Protein AF-A0A968T6Q4-F1 (afdb_monomer)

Radius of gyration: 20.39 Å; Cα contacts (8 Å, |Δi|>4): 255; chains: 1; bounding box: 38×56×50 Å

Structure (mmCIF, N/CA/C/O backbone):
data_AF-A0A968T6Q4-F1
#
_entry.id   AF-A0A968T6Q4-F1
#
loop_
_atom_site.group_PDB
_atom_site.id
_atom_site.type_symbol
_atom_site.label_atom_id
_atom_site.label_alt_id
_atom_site.label_comp_id
_atom_site.label_asym_id
_atom_site.label_entity_id
_atom_site.label_seq_id
_atom_site.pdbx_PDB_ins_code
_atom_site.Cartn_x
_atom_site.Cartn_y
_atom_site.Cartn_z
_atom_site.occupancy
_atom_site.B_iso_or_equiv
_atom_site.auth_seq_id
_atom_site.auth_comp_id
_atom_site.auth_asym_id
_atom_site.auth_atom_id
_atom_site.pdbx_PDB_model_num
ATOM 1 N N . MET A 1 1 ? -8.683 -22.968 -7.280 1.00 33.75 1 MET A N 1
ATOM 2 C CA . MET A 1 1 ? -9.176 -24.051 -6.406 1.00 33.75 1 MET A CA 1
ATOM 3 C C . MET A 1 1 ? -7.958 -24.639 -5.731 1.00 33.75 1 MET A C 1
ATOM 5 O O . MET A 1 1 ? -7.219 -25.376 -6.370 1.00 33.75 1 MET A O 1
ATOM 9 N N . GLU A 1 2 ? -7.684 -24.215 -4.502 1.00 41.09 2 GLU A N 1
ATOM 10 C CA . GLU A 1 2 ? -6.621 -24.810 -3.696 1.00 41.09 2 GLU A CA 1
ATOM 11 C C . GLU A 1 2 ? -7.105 -26.187 -3.242 1.00 41.09 2 GLU A C 1
ATOM 13 O O . GLU A 1 2 ? -8.150 -26.305 -2.601 1.00 41.09 2 GLU A O 1
ATOM 18 N N . VAL A 1 3 ? -6.402 -27.244 -3.641 1.00 48.53 3 VAL A N 1
ATOM 19 C CA . VAL A 1 3 ? -6.699 -28.602 -3.181 1.00 48.53 3 VAL A CA 1
ATOM 20 C C . VAL A 1 3 ? -5.853 -28.839 -1.938 1.00 48.53 3 VAL A C 1
ATOM 22 O O . VAL A 1 3 ? -4.665 -29.131 -2.033 1.00 48.53 3 VAL A O 1
ATOM 25 N N . LEU A 1 4 ? -6.463 -28.667 -0.767 1.00 55.62 4 LEU A N 1
ATOM 26 C CA . LEU A 1 4 ? -5.836 -28.974 0.515 1.00 55.62 4 LEU A CA 1
ATOM 27 C C . LEU A 1 4 ? -5.948 -30.480 0.760 1.00 55.62 4 LEU A C 1
ATOM 29 O O . LEU A 1 4 ? -7.043 -31.002 0.966 1.00 55.62 4 LEU A O 1
ATOM 33 N N . TRP A 1 5 ? -4.822 -31.187 0.694 1.00 57.28 5 TRP A N 1
ATOM 34 C CA . TRP A 1 5 ? -4.776 -32.620 0.965 1.00 57.28 5 TRP A CA 1
ATOM 35 C C . TRP A 1 5 ? -4.525 -32.839 2.458 1.00 57.28 5 TRP A C 1
ATOM 37 O O . TRP A 1 5 ? -3.455 -32.501 2.960 1.00 57.28 5 TRP A O 1
ATOM 47 N N . ILE A 1 6 ? -5.514 -33.387 3.167 1.00 63.16 6 ILE A N 1
ATOM 48 C CA . ILE A 1 6 ? -5.372 -33.801 4.567 1.00 63.16 6 ILE A CA 1
ATOM 49 C C . ILE A 1 6 ? -5.624 -35.309 4.641 1.00 63.16 6 ILE A C 1
ATOM 51 O O . ILE A 1 6 ? -6.617 -35.774 4.080 1.00 63.16 6 ILE A O 1
ATOM 55 N N . PRO A 1 7 ? -4.746 -36.084 5.302 1.00 62.38 7 PRO A N 1
ATOM 56 C CA . PRO A 1 7 ? -4.975 -37.508 5.502 1.00 62.38 7 PRO A CA 1
ATOM 57 C C . PRO A 1 7 ? -6.202 -37.759 6.397 1.00 62.38 7 PRO A C 1
ATOM 59 O O . PRO A 1 7 ? -6.368 -37.105 7.424 1.00 62.38 7 PRO A O 1
ATOM 62 N N . GLY A 1 8 ? -7.025 -38.748 6.033 1.00 74.31 8 GLY A N 1
ATOM 63 C CA . GLY A 1 8 ? -8.187 -39.201 6.811 1.00 74.31 8 GLY A CA 1
ATOM 64 C C . GLY A 1 8 ? -9.532 -39.024 6.099 1.00 74.31 8 GLY A C 1
ATOM 65 O O . GLY A 1 8 ? -9.621 -38.397 5.044 1.00 74.31 8 GLY A O 1
ATOM 66 N N . GLU A 1 9 ? -10.591 -39.604 6.670 1.00 79.38 9 GLU A N 1
ATOM 67 C CA . GLU A 1 9 ? -11.964 -39.390 6.202 1.00 79.38 9 GLU A CA 1
ATOM 68 C C . GLU A 1 9 ? -12.580 -38.164 6.882 1.00 79.38 9 GLU A C 1
ATOM 70 O O . GLU A 1 9 ? -12.526 -38.017 8.101 1.00 79.38 9 GLU A O 1
ATOM 75 N N . LEU A 1 10 ? -13.192 -37.290 6.082 1.00 77.44 10 LEU A N 1
ATOM 76 C CA . LEU A 1 10 ? -13.934 -36.126 6.561 1.00 77.44 10 LEU A CA 1
ATOM 77 C C . LEU A 1 10 ? -15.414 -36.289 6.226 1.00 77.44 10 LEU A C 1
ATOM 79 O O . LEU A 1 10 ? -15.771 -36.542 5.064 1.00 77.44 10 LEU A O 1
ATOM 83 N N . ASP A 1 11 ? -16.263 -36.079 7.230 1.00 85.00 11 ASP A N 1
ATOM 84 C CA . ASP A 1 11 ? -17.706 -35.943 7.051 1.00 85.00 11 ASP A CA 1
ATOM 85 C C . ASP A 1 11 ? -18.062 -34.628 6.321 1.00 85.00 11 ASP A C 1
ATOM 87 O O . ASP A 1 11 ? -17.199 -33.828 5.943 1.00 85.00 11 ASP A O 1
ATOM 91 N N . GLN A 1 12 ? -19.351 -34.398 6.064 1.00 81.69 12 GLN A N 1
ATOM 92 C CA . GLN A 1 12 ? -19.806 -33.227 5.308 1.00 81.69 12 GLN A CA 1
ATOM 93 C C . GLN A 1 12 ? -19.430 -31.895 5.984 1.00 81.69 12 GLN A C 1
ATOM 95 O O . GLN A 1 12 ? -19.078 -30.935 5.295 1.00 81.69 12 GLN A O 1
ATOM 100 N N . VAL A 1 13 ? -19.471 -31.840 7.317 1.00 79.38 13 VAL A N 1
ATOM 101 C CA . VAL A 1 13 ? -19.132 -30.641 8.097 1.00 79.38 13 VAL A C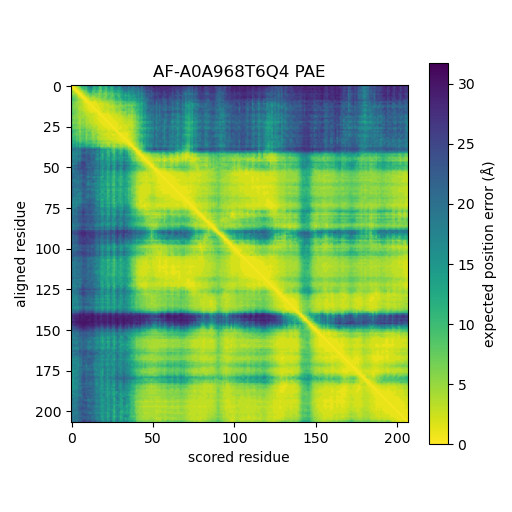A 1
ATOM 102 C C . VAL A 1 13 ? -17.621 -30.413 8.088 1.00 79.38 13 VAL A C 1
ATOM 104 O O . VAL A 1 13 ? -17.173 -29.283 7.885 1.00 79.38 13 VAL A O 1
ATOM 107 N N . GLY A 1 14 ? -16.829 -31.475 8.231 1.00 78.31 14 GLY A N 1
ATOM 108 C CA . GLY A 1 14 ? -15.373 -31.448 8.155 1.00 78.31 14 GLY A CA 1
ATOM 109 C C . GLY A 1 14 ? -14.873 -30.983 6.789 1.00 78.31 14 GLY A C 1
ATOM 110 O O . GLY A 1 14 ? -13.976 -30.147 6.718 1.00 78.31 14 GLY A O 1
ATOM 111 N N . ARG A 1 15 ? -15.507 -31.426 5.695 1.00 77.81 15 ARG A N 1
ATOM 112 C CA . ARG A 1 15 ? -15.192 -30.936 4.338 1.00 77.81 15 ARG A CA 1
ATOM 113 C C . ARG A 1 15 ? -15.502 -29.450 4.173 1.00 77.81 15 ARG A C 1
ATOM 115 O O . ARG A 1 15 ? -14.689 -28.726 3.607 1.00 77.81 15 ARG A O 1
ATOM 122 N N . ALA A 1 16 ? -16.645 -28.990 4.685 1.00 75.62 16 ALA A N 1
ATOM 123 C CA . ALA A 1 16 ? -17.038 -27.581 4.611 1.00 75.62 16 ALA A CA 1
ATOM 124 C C . ALA A 1 16 ? -16.102 -26.655 5.410 1.00 75.62 16 ALA A C 1
ATOM 126 O O . ALA A 1 16 ? -15.932 -25.493 5.052 1.00 75.62 16 ALA A O 1
ATOM 127 N N . ASN A 1 17 ? -15.471 -27.174 6.467 1.00 74.38 17 ASN A N 1
ATOM 128 C CA . ASN A 1 17 ? -14.593 -26.410 7.355 1.00 74.38 17 ASN A CA 1
ATOM 129 C C . ASN A 1 17 ? -13.098 -26.689 7.150 1.00 74.38 17 ASN A C 1
ATOM 131 O O . ASN A 1 17 ? -12.274 -26.173 7.906 1.00 74.38 17 ASN A O 1
ATOM 135 N N . LEU A 1 18 ? -12.730 -27.465 6.127 1.00 78.25 18 LEU A N 1
ATOM 136 C CA . LEU A 1 18 ? -11.360 -27.933 5.920 1.00 78.25 18 LEU A CA 1
ATOM 137 C C . LEU A 1 18 ? -10.347 -26.787 5.842 1.00 78.25 18 LEU A C 1
ATOM 139 O O . 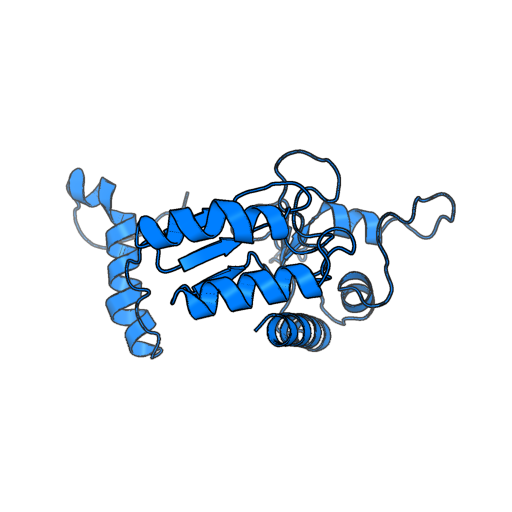LEU A 1 18 ? -9.292 -26.836 6.468 1.00 78.25 18 LEU A O 1
ATOM 143 N N . TYR A 1 19 ? -10.706 -25.724 5.121 1.00 69.69 19 TYR A N 1
ATOM 144 C CA . TYR A 1 19 ? -9.883 -24.526 4.985 1.00 69.69 19 TYR A CA 1
ATOM 145 C C . TYR A 1 19 ? -9.595 -23.867 6.341 1.00 69.69 19 TYR A C 1
ATOM 147 O O . TYR A 1 19 ? -8.456 -23.511 6.633 1.00 69.69 19 TYR A O 1
ATOM 155 N N . ASN A 1 20 ? -10.608 -23.766 7.207 1.00 71.44 20 ASN A N 1
ATOM 156 C CA . ASN A 1 20 ? -10.425 -23.230 8.552 1.00 71.44 20 ASN A CA 1
ATOM 157 C C . ASN A 1 20 ? -9.536 -24.152 9.391 1.00 71.44 20 ASN A C 1
ATOM 159 O O . ASN A 1 20 ? -8.637 -23.660 10.056 1.00 71.44 20 ASN A O 1
ATOM 163 N N . HIS A 1 21 ? -9.707 -25.473 9.305 1.00 74.94 21 HIS A N 1
ATOM 164 C CA . HIS A 1 21 ? -8.873 -26.414 10.056 1.00 74.94 21 HIS A CA 1
ATOM 165 C C . HIS A 1 21 ? -7.387 -26.340 9.661 1.00 74.94 21 HIS A C 1
ATOM 167 O O . HIS A 1 21 ? -6.518 -26.339 10.530 1.00 74.94 21 HIS A O 1
ATOM 173 N N . VAL A 1 22 ? -7.083 -26.193 8.364 1.00 78.19 22 VAL A N 1
ATOM 174 C CA . VAL A 1 22 ? -5.703 -25.950 7.904 1.00 78.19 22 VAL A CA 1
ATOM 175 C C . VAL A 1 22 ? -5.173 -24.622 8.429 1.00 78.19 22 VAL A C 1
ATOM 177 O O . VAL A 1 22 ? -4.038 -24.573 8.896 1.00 78.19 22 VAL A O 1
ATOM 180 N N . ARG A 1 23 ? -5.975 -23.551 8.395 1.00 74.06 23 ARG A N 1
ATOM 181 C CA . ARG A 1 23 ? -5.572 -22.253 8.958 1.00 74.06 23 ARG A CA 1
ATOM 182 C C . ARG A 1 23 ? -5.244 -22.357 10.444 1.00 74.06 23 ARG A C 1
ATOM 184 O O . ARG A 1 23 ? -4.223 -21.820 10.864 1.00 74.06 23 ARG A O 1
ATOM 191 N N . GLU A 1 24 ? -6.065 -23.064 11.218 1.00 79.00 24 GLU A N 1
ATOM 192 C CA . GLU A 1 24 ? -5.802 -23.325 12.637 1.00 79.00 24 GLU A CA 1
ATOM 193 C C . GLU A 1 24 ? -4.477 -24.069 12.826 1.00 79.00 24 GLU A C 1
ATOM 195 O O . GLU A 1 24 ? -3.628 -23.603 13.577 1.00 79.00 24 GLU A O 1
ATOM 200 N N . LEU A 1 25 ? -4.239 -25.148 12.075 1.00 78.56 25 LEU A N 1
ATOM 201 C CA . LEU A 1 25 ? -2.996 -25.922 12.154 1.00 78.56 25 LEU A CA 1
ATOM 202 C C . LEU A 1 25 ? -1.756 -25.092 11.776 1.00 78.56 25 LEU A C 1
ATOM 204 O O . LEU A 1 25 ? -0.723 -25.171 12.441 1.00 78.56 25 LEU A O 1
ATOM 208 N N . VAL A 1 26 ? -1.851 -24.252 10.742 1.00 78.25 26 VAL A N 1
ATOM 209 C CA . VAL A 1 26 ? -0.774 -23.321 10.364 1.00 78.25 26 VAL A CA 1
ATOM 210 C C . VAL A 1 26 ? -0.509 -22.307 11.480 1.00 78.25 26 VAL A C 1
ATOM 212 O O . VAL A 1 26 ? 0.651 -22.024 11.786 1.00 78.25 26 VAL A O 1
ATOM 215 N N . HIS A 1 27 ? -1.556 -21.779 12.120 1.00 76.75 27 HIS A N 1
ATOM 216 C CA . HIS A 1 27 ? -1.417 -20.843 13.235 1.00 76.75 27 HIS A CA 1
ATOM 217 C C . HIS A 1 27 ? -0.847 -21.496 14.503 1.00 76.75 27 HIS A C 1
ATOM 219 O O . HIS A 1 27 ? 0.005 -20.906 15.167 1.00 76.75 27 HIS A O 1
ATOM 225 N N . GLU A 1 28 ? -1.308 -22.690 14.862 1.00 78.69 28 GLU A N 1
ATOM 226 C CA . GLU A 1 28 ? -0.902 -23.376 16.092 1.00 78.69 28 GLU A CA 1
ATOM 227 C C . GLU A 1 28 ? 0.495 -23.989 15.991 1.00 78.69 28 GLU A C 1
ATOM 229 O O . GLU A 1 28 ? 1.227 -24.009 16.984 1.00 78.69 28 GLU A O 1
ATOM 234 N N . GLU A 1 29 ? 0.892 -24.437 14.798 1.00 80.31 29 GLU A N 1
ATOM 235 C CA . GLU A 1 29 ? 2.164 -25.124 14.609 1.00 80.31 29 GLU A CA 1
ATOM 236 C C . GLU A 1 29 ? 3.190 -24.252 13.891 1.00 80.31 29 GLU A C 1
ATOM 238 O O . GLU A 1 29 ? 4.210 -23.887 14.472 1.00 80.31 29 GLU A O 1
ATOM 243 N N . LEU A 1 30 ? 2.910 -23.853 12.652 1.00 74.81 30 LEU A N 1
ATOM 244 C CA . LEU A 1 30 ? 3.881 -23.173 11.794 1.00 74.81 30 LEU A CA 1
ATOM 245 C C . LEU A 1 30 ? 4.227 -21.771 12.315 1.00 74.81 30 LEU A C 1
ATOM 247 O O . LEU A 1 30 ? 5.399 -21.429 12.469 1.00 74.81 30 LEU A O 1
ATOM 251 N N . HIS A 1 31 ? 3.215 -20.966 12.649 1.00 79.56 31 HIS A N 1
ATOM 252 C CA . HIS A 1 31 ? 3.427 -19.626 13.204 1.00 79.56 31 HIS A CA 1
ATOM 253 C C . HIS A 1 31 ? 4.100 -19.694 14.575 1.00 79.56 31 HIS A C 1
ATOM 255 O O . HIS A 1 31 ? 5.051 -18.955 14.821 1.00 79.56 31 HIS A O 1
ATOM 261 N N . ARG A 1 32 ? 3.673 -20.624 15.437 1.00 77.81 32 ARG A N 1
ATOM 262 C CA . ARG A 1 32 ? 4.294 -20.846 16.748 1.00 77.81 32 ARG A CA 1
ATOM 263 C C . ARG A 1 32 ? 5.776 -21.199 16.621 1.00 77.81 32 ARG A C 1
ATOM 265 O O . ARG A 1 32 ? 6.593 -20.596 17.313 1.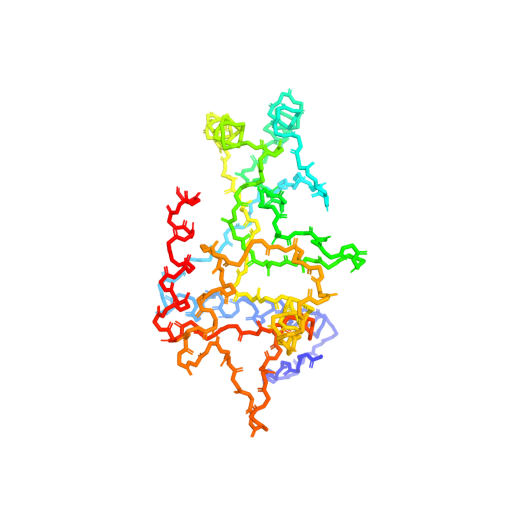00 77.81 32 ARG A O 1
ATOM 272 N N . GLN A 1 33 ? 6.133 -22.125 15.729 1.00 80.12 33 GLN A N 1
ATOM 273 C CA . GLN A 1 33 ? 7.529 -22.485 15.450 1.00 80.12 33 GLN A CA 1
ATOM 274 C C . GLN A 1 33 ? 8.338 -21.297 14.909 1.00 80.12 33 GLN A C 1
ATOM 276 O O . GLN A 1 33 ? 9.511 -21.149 15.242 1.00 80.12 33 GLN A O 1
ATOM 281 N N . ALA A 1 34 ? 7.709 -20.425 14.119 1.00 75.12 34 ALA A N 1
ATOM 282 C CA . ALA A 1 34 ? 8.320 -19.210 13.586 1.00 75.12 34 ALA A CA 1
ATOM 283 C C . ALA A 1 34 ? 8.340 -18.024 14.578 1.00 75.12 34 ALA A C 1
ATOM 285 O O . ALA A 1 34 ? 8.791 -16.938 14.217 1.00 75.12 34 ALA A O 1
ATOM 286 N N . GLY A 1 35 ? 7.839 -18.192 15.810 1.00 80.12 35 GLY A N 1
ATOM 287 C CA . GLY A 1 35 ? 7.717 -17.108 16.793 1.00 80.12 35 GLY A CA 1
ATOM 288 C C . GLY A 1 35 ? 6.688 -16.032 16.416 1.00 80.12 35 GLY A C 1
ATOM 289 O O . GLY A 1 35 ? 6.694 -14.941 16.984 1.00 80.12 35 GLY A O 1
ATOM 290 N N . LEU A 1 36 ? 5.810 -16.320 15.454 1.00 71.31 36 LEU A N 1
ATOM 291 C CA . LEU A 1 36 ? 4.749 -15.429 15.008 1.00 71.31 36 LEU A CA 1
ATOM 292 C C . LEU A 1 36 ? 3.542 -15.561 15.940 1.00 71.31 36 LEU A C 1
ATOM 294 O O . LEU A 1 36 ? 3.077 -16.661 16.243 1.00 71.31 36 LEU A O 1
ATOM 298 N N . MET A 1 37 ? 3.004 -14.427 16.386 1.00 67.75 37 MET A N 1
ATOM 299 C CA . MET A 1 37 ? 1.773 -14.424 17.171 1.00 67.75 37 MET A CA 1
ATOM 300 C C . MET A 1 37 ? 0.565 -14.645 16.265 1.00 67.75 37 MET A C 1
ATOM 302 O O . MET A 1 37 ? 0.472 -14.082 15.174 1.00 67.75 37 MET A O 1
ATOM 306 N N . ARG A 1 38 ? -0.394 -15.438 16.746 1.00 69.50 38 ARG A N 1
ATOM 307 C CA . ARG A 1 38 ? -1.701 -15.563 16.106 1.00 69.50 38 ARG A CA 1
ATOM 308 C C . ARG A 1 38 ? -2.405 -14.207 16.123 1.00 69.50 38 ARG A C 1
ATOM 310 O O . ARG A 1 38 ? -2.564 -13.602 17.185 1.00 69.50 38 ARG A O 1
ATOM 317 N N . GLU A 1 39 ? -2.840 -13.756 14.952 1.00 64.19 39 GLU A N 1
ATOM 318 C CA . GLU A 1 39 ? -3.642 -12.545 14.814 1.00 64.19 39 GLU A CA 1
ATOM 319 C C . GLU A 1 39 ? -4.954 -12.746 15.586 1.00 64.19 39 GLU A C 1
ATOM 321 O O . GLU A 1 39 ? -5.709 -13.689 15.332 1.00 64.19 39 GLU A O 1
ATOM 326 N N . ARG A 1 40 ? -5.182 -11.941 16.628 1.00 57.94 40 ARG A N 1
ATOM 327 C CA . ARG A 1 40 ? -6.383 -12.071 17.459 1.00 57.94 40 ARG A CA 1
ATOM 328 C C . ARG A 1 40 ? -7.579 -11.489 16.718 1.00 57.94 40 ARG A C 1
ATOM 330 O O . ARG A 1 40 ? -7.484 -10.403 16.153 1.00 57.94 40 ARG A O 1
ATOM 337 N N . ILE A 1 41 ? -8.716 -12.181 16.816 1.00 65.00 41 ILE A N 1
ATOM 338 C CA . ILE A 1 41 ? -10.026 -11.634 16.455 1.00 65.00 41 ILE A CA 1
ATOM 339 C C . ILE A 1 41 ? -10.191 -10.313 17.211 1.00 65.00 41 ILE A C 1
ATOM 341 O O . ILE A 1 41 ? -10.145 -10.276 18.442 1.00 65.00 41 ILE A O 1
ATOM 345 N N . THR A 1 42 ? -10.339 -9.232 16.461 1.00 68.56 42 THR A N 1
ATOM 346 C CA . THR A 1 42 ? -10.500 -7.872 16.965 1.00 68.56 42 THR A CA 1
ATOM 347 C C . THR A 1 42 ? -11.700 -7.242 16.276 1.00 68.56 42 THR A C 1
ATOM 349 O O . THR A 1 42 ? -12.088 -7.668 15.186 1.00 68.56 42 THR A O 1
ATOM 352 N N . THR A 1 43 ? -12.326 -6.252 16.904 1.00 78.06 43 THR A N 1
ATOM 353 C CA . THR A 1 43 ? -13.396 -5.495 16.253 1.00 78.06 43 THR A CA 1
ATOM 354 C C . THR A 1 43 ? -12.779 -4.614 15.173 1.00 78.06 43 THR A C 1
ATOM 356 O O . THR A 1 43 ? -11.930 -3.759 15.448 1.00 78.06 43 THR A O 1
ATOM 359 N N . TYR A 1 44 ? -13.196 -4.861 13.934 1.00 81.38 44 TYR A N 1
ATOM 360 C CA . TYR A 1 44 ? -12.686 -4.192 12.748 1.00 81.38 44 TYR A CA 1
ATOM 361 C C . TYR A 1 44 ? -13.720 -3.218 12.198 1.00 81.38 44 TYR A C 1
ATOM 363 O O . TYR A 1 44 ? -14.892 -3.566 12.058 1.00 81.38 44 TYR A O 1
ATOM 371 N N . GLY A 1 45 ? -13.281 -2.007 11.884 1.00 82.50 45 GLY A N 1
ATOM 372 C CA . GLY A 1 45 ? -14.037 -1.038 11.107 1.00 82.50 45 GLY A CA 1
ATOM 373 C C . GLY A 1 45 ? -13.314 -0.775 9.798 1.00 82.50 45 GLY A C 1
ATOM 374 O O . GLY A 1 45 ? -12.087 -0.752 9.757 1.00 82.50 45 GLY A O 1
ATOM 375 N N . ILE A 1 46 ? -14.065 -0.551 8.730 1.00 83.25 46 ILE A N 1
ATOM 376 C CA . ILE A 1 46 ? -13.504 -0.139 7.448 1.00 83.25 46 ILE A CA 1
ATOM 377 C C . ILE A 1 46 ? -14.091 1.224 7.112 1.00 83.25 46 ILE A C 1
ATOM 379 O O . ILE A 1 46 ? -15.310 1.389 7.141 1.00 83.25 46 ILE A O 1
ATOM 383 N N . ILE A 1 47 ? -13.228 2.189 6.799 1.00 82.69 47 ILE A N 1
ATOM 384 C CA . ILE A 1 47 ? -13.644 3.415 6.121 1.00 82.69 47 ILE A CA 1
ATOM 385 C C . ILE A 1 47 ? -13.232 3.253 4.661 1.00 82.69 47 ILE A C 1
ATOM 387 O O . ILE A 1 47 ? -12.086 3.505 4.295 1.00 82.69 47 ILE A O 1
ATOM 391 N N . GLU A 1 48 ? -14.152 2.721 3.858 1.00 75.75 48 GLU A N 1
ATOM 392 C CA . GLU A 1 48 ? -13.895 2.358 2.467 1.00 75.75 48 GLU A CA 1
ATOM 393 C C . GLU A 1 48 ? -14.354 3.470 1.525 1.00 75.75 48 GLU A C 1
ATOM 395 O O . GLU A 1 48 ? -15.550 3.715 1.374 1.00 75.75 48 GLU A O 1
ATOM 400 N N . GLU A 1 49 ? -13.404 4.113 0.855 1.00 74.12 49 GLU A N 1
ATOM 401 C CA . GLU A 1 49 ? -13.662 5.009 -0.268 1.00 74.12 49 GLU A CA 1
ATOM 402 C C . GLU A 1 49 ? -12.714 4.627 -1.394 1.00 74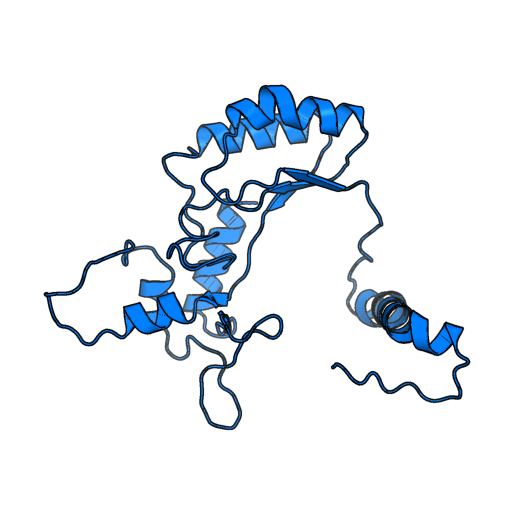.12 49 GLU A C 1
ATOM 404 O O . GLU A 1 49 ? -11.517 4.490 -1.176 1.00 74.12 49 GLU A O 1
ATOM 409 N N . TRP A 1 50 ? -13.254 4.390 -2.587 1.00 69.50 50 TRP A N 1
ATOM 410 C CA . TRP A 1 50 ? -12.506 3.874 -3.745 1.00 69.50 50 TRP A CA 1
ATOM 411 C C . TRP A 1 50 ? -11.904 4.989 -4.617 1.00 69.50 50 TRP A C 1
ATOM 413 O O . TRP A 1 50 ? -11.373 4.729 -5.698 1.00 69.50 50 TRP A O 1
ATOM 423 N N . THR A 1 51 ? -12.034 6.227 -4.152 1.00 71.06 51 THR A N 1
ATOM 424 C CA . THR A 1 51 ? -11.542 7.469 -4.755 1.00 71.06 51 THR A CA 1
ATOM 425 C C . THR A 1 51 ? -10.677 8.203 -3.727 1.00 71.06 51 THR A C 1
ATOM 427 O O . THR A 1 51 ? -10.133 7.575 -2.821 1.00 71.06 51 THR A O 1
ATOM 430 N N . GLU A 1 52 ? -10.521 9.521 -3.839 1.00 75.25 52 GLU A N 1
ATOM 431 C CA . GLU A 1 52 ? -9.779 10.300 -2.853 1.00 75.25 52 GLU A CA 1
ATOM 432 C C . GLU A 1 52 ? -10.530 10.375 -1.507 1.00 75.25 52 GLU A C 1
ATOM 434 O O . GLU A 1 52 ? -11.661 10.862 -1.477 1.00 75.25 52 GLU A O 1
ATOM 439 N N . PRO A 1 53 ? -9.923 9.948 -0.384 1.00 81.75 53 PRO A N 1
ATOM 440 C CA . PRO A 1 53 ? -10.572 9.983 0.921 1.00 81.75 53 PRO A CA 1
ATOM 441 C C . PRO A 1 53 ? -10.626 11.395 1.514 1.00 81.75 53 PRO A C 1
ATOM 443 O O . PRO A 1 53 ? -9.641 12.142 1.500 1.00 81.75 53 PRO A O 1
ATOM 446 N N . ASP A 1 54 ? -11.749 11.723 2.156 1.00 88.06 54 ASP A N 1
ATOM 447 C CA . ASP A 1 54 ? -11.889 12.931 2.975 1.00 88.06 54 ASP A CA 1
ATOM 448 C C . ASP A 1 54 ? -11.551 12.648 4.449 1.00 88.06 54 ASP A C 1
ATOM 450 O O . ASP A 1 54 ? -12.409 12.340 5.282 1.00 88.06 54 ASP A O 1
ATOM 454 N N . PHE A 1 55 ? -10.271 12.790 4.801 1.00 90.06 55 PHE A N 1
ATOM 455 C CA . PHE A 1 55 ? -9.805 12.545 6.169 1.00 90.06 55 PHE A CA 1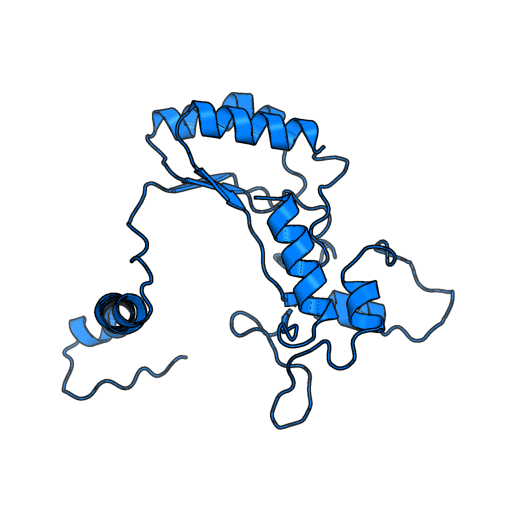
ATOM 456 C C . PHE A 1 55 ? -10.324 13.539 7.212 1.00 90.06 55 PHE A C 1
ATOM 458 O O . PHE A 1 55 ? -10.366 13.188 8.395 1.00 90.06 55 PHE A O 1
ATOM 465 N N . ASP A 1 56 ? -10.721 14.754 6.824 1.00 91.06 56 ASP A N 1
ATOM 466 C CA . ASP A 1 56 ? -11.342 15.682 7.771 1.00 91.06 56 ASP A CA 1
ATOM 467 C C . ASP A 1 56 ? -12.756 15.189 8.108 1.00 91.06 56 ASP A C 1
ATOM 469 O O . ASP A 1 56 ? -13.087 15.048 9.290 1.00 91.06 56 ASP A O 1
ATOM 473 N N . HIS A 1 57 ? -13.540 14.791 7.098 1.00 91.06 57 HIS A N 1
ATOM 474 C CA . HIS A 1 57 ? -14.840 14.154 7.312 1.00 91.06 57 HIS A CA 1
ATOM 475 C C . HIS A 1 57 ? -14.719 12.863 8.130 1.00 91.06 57 HIS A C 1
ATOM 477 O O . HIS A 1 57 ? -15.464 12.657 9.095 1.00 91.06 57 HIS A O 1
ATOM 483 N N . TYR A 1 58 ? -13.758 11.998 7.800 1.00 91.88 58 TYR A N 1
ATOM 484 C CA . TYR A 1 58 ? -13.543 10.753 8.534 1.00 91.88 58 TYR A CA 1
ATOM 485 C C . TYR A 1 58 ? -13.182 11.017 9.988 1.00 91.88 58 TYR A C 1
ATOM 487 O O . TYR A 1 58 ? -13.743 10.375 10.873 1.00 91.88 58 TYR A O 1
ATOM 495 N N . ARG A 1 59 ? -12.292 11.978 10.259 1.00 94.00 59 ARG A N 1
ATOM 496 C CA . ARG A 1 59 ? -11.908 12.349 11.626 1.00 94.00 59 ARG A CA 1
ATOM 497 C C . ARG A 1 59 ? -13.098 12.887 12.416 1.00 94.00 59 ARG A C 1
ATOM 499 O O . ARG A 1 59 ? -13.254 12.542 13.583 1.00 94.00 59 ARG A O 1
ATOM 506 N N . GLU A 1 60 ? -13.913 13.743 11.809 1.00 93.69 60 GLU A N 1
ATOM 507 C CA . GLU A 1 60 ? -14.972 14.474 12.512 1.00 93.69 60 GLU A CA 1
ATOM 508 C C . GLU A 1 60 ? -16.274 13.685 12.656 1.00 93.69 60 GLU A C 1
ATOM 510 O O . GLU A 1 60 ? -17.029 13.916 13.602 1.00 93.69 60 GLU A O 1
ATOM 515 N N . LYS A 1 61 ? -16.562 12.771 11.723 1.00 92.19 61 LYS A N 1
ATOM 516 C CA . LYS A 1 61 ? -17.850 12.065 11.643 1.00 92.19 61 LYS A CA 1
ATOM 517 C C . LYS A 1 61 ? -17.726 10.547 11.663 1.00 92.19 61 LYS A C 1
ATOM 519 O O . LYS A 1 61 ? -18.576 9.897 12.269 1.00 92.19 61 LYS A O 1
ATOM 524 N N . GLY A 1 62 ? -16.718 9.986 10.996 1.00 91.44 62 GLY A N 1
ATOM 525 C CA . GLY A 1 62 ? -16.551 8.536 10.848 1.00 91.44 62 GLY A CA 1
ATOM 526 C C . GLY A 1 62 ? -15.937 7.886 12.085 1.00 91.44 62 GLY A C 1
ATOM 527 O O . GLY A 1 62 ? -16.568 7.067 12.752 1.00 91.44 62 GLY A O 1
ATOM 528 N N . LEU A 1 63 ? -14.720 8.301 12.428 1.00 94.00 63 LEU A N 1
ATOM 529 C CA . LEU A 1 63 ? -13.930 7.756 13.526 1.00 94.00 63 LEU A CA 1
ATOM 530 C C . LEU A 1 63 ? -14.663 7.791 14.880 1.00 94.00 63 LEU A C 1
ATOM 532 O O . LEU A 1 63 ? -14.647 6.759 15.549 1.00 94.00 63 LEU A O 1
ATOM 536 N N . PRO A 1 64 ? -15.361 8.874 15.290 1.00 94.62 64 PRO A N 1
ATOM 537 C CA . PRO A 1 64 ? -16.096 8.881 16.557 1.00 94.62 64 PRO A CA 1
ATOM 538 C C . PRO A 1 64 ? -17.140 7.764 16.660 1.00 94.62 64 PRO A C 1
ATOM 540 O O . PRO A 1 64 ? -17.267 7.147 17.712 1.00 94.62 64 PRO A O 1
ATOM 543 N N . LYS A 1 65 ? -17.833 7.445 15.559 1.00 92.94 65 LYS A N 1
ATOM 544 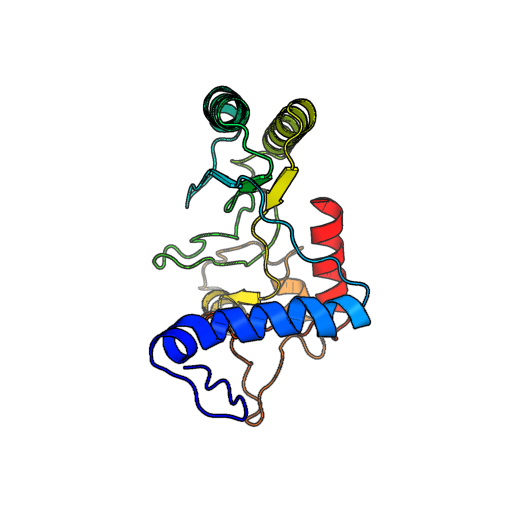C CA . LYS A 1 65 ? -18.834 6.367 15.528 1.00 92.94 65 LYS A CA 1
ATOM 545 C C . LYS A 1 65 ? -18.194 4.987 15.639 1.00 92.94 65 LYS A C 1
ATOM 547 O O . LYS A 1 65 ? -18.726 4.112 16.312 1.00 92.94 65 LYS A O 1
ATOM 552 N N . LEU A 1 66 ? -17.044 4.789 14.992 1.00 91.81 66 LEU A N 1
ATOM 553 C CA . LEU A 1 66 ? -16.288 3.537 15.099 1.00 91.81 66 LEU A CA 1
ATOM 554 C C . LEU A 1 66 ? -15.769 3.336 16.530 1.00 91.81 66 LEU A C 1
ATOM 556 O O . LEU A 1 66 ? -15.856 2.235 17.070 1.00 91.81 66 LEU A O 1
ATOM 560 N N . LEU A 1 67 ? -15.294 4.412 17.162 1.00 92.44 67 LEU A N 1
ATOM 561 C CA . LEU A 1 67 ? -14.875 4.407 18.563 1.00 92.44 67 LEU A CA 1
ATOM 562 C C . LEU A 1 67 ? -16.037 4.072 19.507 1.00 92.44 67 LEU A C 1
ATOM 564 O O . LEU A 1 67 ? -15.881 3.215 20.374 1.00 92.44 67 LEU A O 1
ATOM 568 N N . GLU A 1 68 ? -17.203 4.694 19.314 1.00 92.56 68 GLU A N 1
ATOM 569 C CA . GLU A 1 68 ? -18.422 4.409 20.083 1.00 92.56 68 GLU A CA 1
ATOM 570 C C . GLU A 1 68 ? -18.870 2.947 19.931 1.00 92.56 68 GLU A C 1
ATOM 572 O O . GLU A 1 68 ? -19.246 2.306 20.910 1.00 92.56 68 GLU A O 1
ATOM 577 N N . ALA A 1 69 ? -18.738 2.382 18.727 1.00 88.88 69 ALA A N 1
ATOM 578 C CA . ALA A 1 69 ? -19.014 0.974 18.449 1.00 88.88 69 ALA A CA 1
ATOM 579 C C . ALA A 1 69 ? -17.963 -0.000 19.025 1.00 88.88 69 ALA A C 1
ATOM 581 O O . ALA A 1 69 ? -18.089 -1.215 18.866 1.00 88.88 69 ALA A O 1
ATOM 582 N N . GLY A 1 70 ? -16.914 0.503 19.682 1.00 90.25 70 GLY A N 1
ATOM 583 C CA . GLY A 1 70 ? -15.875 -0.317 20.300 1.00 90.25 70 GLY A CA 1
ATOM 584 C C . GLY A 1 70 ? -14.904 -0.954 19.304 1.00 90.25 70 GLY A C 1
ATOM 585 O O . GLY A 1 70 ? -14.255 -1.947 19.647 1.00 90.25 70 GLY A O 1
ATOM 586 N N . VAL A 1 71 ? -14.788 -0.407 18.089 1.00 90.56 71 VAL A N 1
ATOM 587 C CA . VAL A 1 71 ? -13.786 -0.824 17.096 1.00 90.56 71 VAL A CA 1
ATOM 588 C C . VAL A 1 71 ? -12.379 -0.642 17.667 1.00 90.56 71 VAL A C 1
ATOM 590 O O . VAL A 1 71 ? -12.114 0.311 18.399 1.00 90.56 71 VAL A O 1
ATOM 593 N N . LYS A 1 72 ? -11.473 -1.572 17.354 1.00 89.38 72 LYS A N 1
ATOM 594 C CA . LYS A 1 72 ? -10.070 -1.543 17.798 1.00 89.38 72 LYS A CA 1
ATOM 595 C C . LYS A 1 72 ? -9.088 -1.333 16.657 1.00 89.38 72 LYS A C 1
ATOM 597 O O . LYS A 1 72 ? -8.047 -0.722 16.885 1.00 89.38 72 LYS A O 1
ATOM 602 N N . ASN A 1 73 ? -9.447 -1.762 15.450 1.00 91.31 73 ASN A N 1
ATOM 603 C CA . ASN A 1 73 ? -8.664 -1.533 14.241 1.00 91.31 73 ASN A CA 1
ATOM 604 C C . ASN A 1 73 ? -9.537 -0.883 13.164 1.00 91.31 73 ASN A C 1
ATOM 606 O O . ASN A 1 73 ? -10.662 -1.330 12.936 1.00 91.31 73 ASN A O 1
ATOM 610 N N . VAL A 1 74 ? -9.016 0.145 12.496 1.00 90.44 74 VAL A N 1
ATOM 611 C CA . VAL A 1 74 ? -9.687 0.817 11.377 1.00 90.44 74 VAL A CA 1
ATOM 612 C C . VAL A 1 74 ? -8.835 0.713 10.122 1.00 90.44 74 VAL A C 1
ATOM 614 O O . VAL A 1 74 ? -7.691 1.162 10.117 1.00 90.44 74 VAL A O 1
ATOM 617 N N . PHE A 1 75 ? -9.411 0.146 9.064 1.00 88.75 75 PHE A N 1
ATOM 618 C CA . PHE A 1 75 ? -8.793 0.075 7.744 1.00 88.75 75 PHE A CA 1
ATOM 619 C C . PHE A 1 75 ? -8.992 1.355 6.944 1.00 88.75 75 PHE A C 1
ATOM 621 O O . PHE A 1 75 ? -10.113 1.874 6.898 1.00 88.75 75 PHE A O 1
ATOM 628 N N . ILE A 1 76 ? -7.942 1.786 6.246 1.00 87.19 76 ILE A N 1
ATOM 629 C CA . ILE A 1 76 ? -7.995 2.816 5.207 1.00 87.19 76 ILE A CA 1
ATOM 630 C C . ILE A 1 76 ? -7.378 2.275 3.899 1.00 87.19 76 ILE A C 1
ATOM 632 O O . ILE A 1 76 ? -6.222 1.844 3.910 1.00 87.19 76 ILE A O 1
ATOM 636 N N . PRO A 1 77 ? -8.136 2.240 2.783 1.00 78.69 77 PRO A N 1
ATOM 637 C CA . PRO A 1 77 ? -7.655 1.626 1.546 1.00 78.69 77 PRO A CA 1
ATOM 638 C C . PRO A 1 77 ? -6.989 2.568 0.531 1.00 78.69 77 PRO A C 1
ATOM 640 O O . PRO A 1 77 ? -6.273 2.061 -0.328 1.00 78.69 77 PRO A O 1
ATOM 643 N N . SER A 1 78 ? -7.234 3.884 0.607 1.00 77.56 78 SER A N 1
ATOM 644 C CA . SER A 1 78 ? -7.019 4.810 -0.530 1.00 77.56 78 SER A CA 1
ATOM 645 C C . SER A 1 78 ? -6.251 6.095 -0.183 1.00 77.56 78 SER A C 1
ATOM 647 O O . SER A 1 78 ? -6.538 7.182 -0.679 1.00 77.56 78 SER A O 1
ATOM 649 N N . GLN A 1 79 ? -5.313 6.034 0.757 1.00 80.00 79 GLN A N 1
ATOM 650 C CA . GLN A 1 79 ? -4.523 7.197 1.192 1.00 80.00 79 GLN A CA 1
ATOM 651 C C . GLN A 1 79 ? -3.425 7.613 0.197 1.00 80.00 79 GLN A C 1
ATOM 653 O O . GLN A 1 79 ? -2.904 8.733 0.282 1.00 80.00 79 GLN A O 1
ATOM 658 N N . CYS A 1 80 ? -3.035 6.724 -0.717 1.00 81.06 80 CYS A N 1
ATOM 659 C CA . CYS A 1 80 ? -1.986 6.971 -1.692 1.00 81.06 80 CYS A CA 1
ATOM 660 C C . CYS A 1 80 ? -2.576 7.370 -3.051 1.00 81.06 80 CYS A C 1
ATOM 662 O O . CYS A 1 80 ? -3.606 6.879 -3.483 1.00 81.06 80 CYS A O 1
ATOM 664 N N . GLN A 1 81 ? -1.886 8.257 -3.767 1.00 75.19 81 GLN A N 1
ATOM 665 C CA . GLN A 1 81 ? -2.312 8.782 -5.067 1.00 75.19 81 GLN A CA 1
ATOM 666 C C . GLN A 1 81 ? -2.567 7.679 -6.104 1.00 75.19 81 GLN A C 1
ATOM 668 O O . GLN A 1 81 ? -3.403 7.836 -6.989 1.00 75.19 81 GLN A O 1
ATOM 673 N N . ASN A 1 82 ? -1.815 6.580 -6.010 1.00 77.56 82 ASN A N 1
ATOM 674 C CA . ASN A 1 82 ? -1.839 5.498 -6.978 1.00 77.56 82 ASN A CA 1
ATOM 675 C C . ASN A 1 82 ? -1.953 4.140 -6.273 1.00 77.56 82 ASN A C 1
ATOM 677 O O . ASN A 1 82 ? -1.082 3.291 -6.455 1.00 77.56 82 ASN A O 1
ATOM 681 N N . ASP A 1 83 ? -2.962 3.962 -5.418 1.00 75.38 83 ASP A N 1
ATOM 682 C CA . ASP A 1 83 ? -3.265 2.672 -4.780 1.00 75.38 83 ASP A CA 1
ATOM 683 C C . ASP A 1 83 ? -4.564 2.032 -5.297 1.00 75.38 83 ASP A C 1
ATOM 685 O O . ASP A 1 83 ? -4.638 0.804 -5.420 1.00 75.38 83 ASP A O 1
ATOM 689 N N . MET A 1 84 ? -5.556 2.844 -5.672 1.00 75.50 84 MET A N 1
ATOM 690 C CA . MET A 1 84 ? -6.906 2.417 -6.030 1.00 75.50 84 MET A CA 1
ATOM 691 C C . MET A 1 84 ? -7.383 3.120 -7.308 1.00 75.50 84 MET A C 1
ATOM 693 O O . MET A 1 84 ? -7.277 4.332 -7.456 1.00 75.50 84 MET A O 1
ATOM 697 N N . ASN A 1 85 ? -7.880 2.337 -8.275 1.00 72.88 85 ASN A N 1
ATOM 698 C CA . ASN A 1 85 ? -8.484 2.804 -9.533 1.00 72.88 85 ASN A CA 1
ATOM 699 C C . ASN A 1 85 ? -7.659 3.830 -10.353 1.00 72.88 85 ASN A C 1
ATOM 701 O O . ASN A 1 85 ? -8.208 4.590 -11.149 1.00 72.88 85 ASN A O 1
ATOM 705 N N . THR A 1 86 ? -6.328 3.811 -10.238 1.00 76.38 86 THR A N 1
ATOM 706 C CA . THR A 1 86 ? -5.406 4.758 -10.904 1.00 76.38 86 THR A CA 1
ATOM 707 C C . THR A 1 86 ? -5.635 4.905 -12.411 1.00 76.38 86 THR A C 1
ATOM 709 O O . THR A 1 86 ? -5.429 5.970 -12.983 1.00 76.38 86 THR A O 1
ATOM 712 N N . TRP A 1 87 ? -6.065 3.829 -13.072 1.00 74.06 87 TRP A N 1
ATOM 713 C CA . TRP A 1 87 ? -6.242 3.790 -14.524 1.00 74.06 87 TRP A CA 1
ATOM 714 C C . TRP A 1 87 ? -7.696 3.977 -14.981 1.00 74.06 87 TRP A C 1
ATOM 716 O O . TRP A 1 87 ? -7.953 3.930 -16.182 1.00 74.06 87 TRP A O 1
ATOM 726 N N . GLY A 1 88 ? -8.657 4.147 -14.063 1.00 68.94 88 GLY A N 1
ATOM 727 C CA . GLY A 1 88 ? -10.085 4.240 -14.400 1.00 68.94 88 GLY A CA 1
ATOM 728 C C . GLY A 1 88 ? -10.668 2.952 -14.999 1.00 68.94 88 GLY A C 1
ATOM 729 O O . GLY A 1 88 ? -11.700 2.978 -15.670 1.00 68.94 88 GLY A O 1
ATOM 730 N N . LEU A 1 89 ? -9.989 1.819 -14.807 1.00 66.81 89 LEU A N 1
ATOM 731 C CA . LEU A 1 89 ? -10.345 0.526 -15.383 1.00 66.81 89 LEU A CA 1
ATOM 732 C C . LEU A 1 89 ? -10.955 -0.378 -14.298 1.00 66.81 89 LEU A C 1
ATOM 734 O O . LEU A 1 89 ? -10.297 -1.288 -13.802 1.00 66.81 89 LEU A O 1
ATOM 738 N N . SER A 1 90 ? -12.240 -0.178 -13.981 1.00 60.25 90 SER A N 1
ATOM 739 C CA . SER A 1 90 ? -13.018 -1.017 -13.042 1.00 60.25 90 SER A CA 1
ATOM 740 C C . SER A 1 90 ? -12.442 -1.076 -11.608 1.00 60.25 90 SER A C 1
ATOM 742 O O . SER A 1 90 ? -11.616 -0.255 -11.231 1.00 60.25 90 SER A O 1
ATOM 744 N N . ASN A 1 91 ? -12.891 -2.045 -10.798 1.00 53.41 91 ASN A N 1
ATOM 745 C CA . ASN A 1 91 ? -12.554 -2.263 -9.382 1.00 53.41 91 ASN A CA 1
ATOM 746 C C . ASN A 1 91 ? -11.102 -2.729 -9.152 1.00 53.41 91 ASN A C 1
ATOM 748 O O . ASN A 1 91 ? -10.837 -3.651 -8.380 1.00 53.41 91 ASN A O 1
ATOM 752 N N . MET A 1 92 ? -10.153 -2.194 -9.915 1.00 59.91 92 MET A N 1
ATOM 753 C CA . MET A 1 92 ? -8.759 -2.585 -9.820 1.00 59.91 92 MET A CA 1
ATOM 754 C C . MET A 1 92 ? -8.085 -1.760 -8.730 1.00 59.91 92 MET A C 1
ATOM 756 O O . MET A 1 92 ? -7.770 -0.589 -8.940 1.00 59.91 92 MET A O 1
ATOM 760 N N . CYS A 1 93 ? -7.800 -2.395 -7.588 1.00 62.00 93 CYS A N 1
ATOM 761 C CA . CYS A 1 93 ? -6.690 -1.963 -6.741 1.00 62.00 93 CYS A CA 1
ATOM 762 C C . CYS A 1 93 ? -5.480 -1.836 -7.675 1.00 62.00 93 CYS A C 1
ATOM 764 O O . CYS A 1 93 ? -5.192 -2.767 -8.416 1.00 62.00 93 CYS A O 1
ATOM 766 N N . CYS A 1 94 ? -4.838 -0.684 -7.758 1.00 65.81 94 CYS A N 1
ATOM 767 C CA . CYS A 1 94 ? -3.736 -0.445 -8.680 1.00 65.81 94 CYS A CA 1
ATOM 768 C C . CYS A 1 94 ? -2.609 0.146 -7.865 1.00 65.81 94 CYS A C 1
ATOM 770 O O . CYS A 1 94 ? -2.417 1.349 -7.905 1.00 65.81 94 CYS A O 1
ATOM 772 N N . ASN A 1 95 ? -1.871 -0.683 -7.127 1.00 66.50 95 ASN A N 1
ATOM 773 C CA . ASN A 1 95 ? -0.698 -0.161 -6.451 1.00 66.50 95 ASN A CA 1
ATOM 774 C C . ASN A 1 95 ? 0.369 0.163 -7.500 1.00 66.50 95 ASN A C 1
ATOM 776 O O . ASN A 1 95 ? 0.848 -0.715 -8.223 1.00 66.50 95 ASN A O 1
ATOM 780 N N . VAL A 1 96 ? 0.677 1.445 -7.632 1.00 72.44 96 VAL A N 1
ATOM 781 C CA . VAL A 1 96 ? 1.777 1.939 -8.456 1.00 72.44 96 VAL A CA 1
ATOM 782 C C . VAL A 1 96 ? 2.818 2.615 -7.587 1.00 72.44 96 VAL A C 1
ATOM 784 O O . VAL A 1 96 ? 3.993 2.476 -7.872 1.00 72.44 96 VAL A O 1
ATOM 787 N N . ASP A 1 97 ? 2.434 3.335 -6.537 1.00 71.94 97 ASP A N 1
ATOM 788 C CA . ASP A 1 97 ? 3.382 3.964 -5.615 1.00 71.94 97 ASP A CA 1
ATOM 789 C C . ASP A 1 97 ? 2.673 4.325 -4.307 1.00 71.94 97 ASP A C 1
ATOM 791 O O . ASP A 1 97 ? 1.505 4.719 -4.311 1.00 71.94 97 ASP A O 1
ATOM 795 N N . PHE A 1 98 ? 3.412 4.291 -3.202 1.00 73.94 98 PHE A N 1
ATOM 796 C CA . PHE A 1 98 ? 2.974 4.821 -1.920 1.00 73.94 98 PHE A CA 1
ATOM 797 C C . PHE A 1 98 ? 3.390 6.284 -1.741 1.00 73.94 98 PHE A C 1
ATOM 799 O O . PHE A 1 98 ? 4.154 6.640 -0.846 1.00 73.94 98 PHE A O 1
ATOM 806 N N . LYS A 1 99 ? 2.843 7.159 -2.584 1.00 80.56 99 LYS A N 1
ATOM 807 C CA . LYS A 1 99 ? 2.891 8.610 -2.373 1.00 80.56 99 LYS A CA 1
ATOM 808 C C . LYS A 1 99 ? 1.534 9.075 -1.864 1.00 80.56 99 LYS A C 1
ATOM 810 O O . LYS A 1 99 ? 0.528 8.779 -2.502 1.00 80.56 99 LYS A O 1
ATOM 815 N N . ILE A 1 100 ? 1.486 9.809 -0.753 1.00 82.94 100 ILE A N 1
ATOM 816 C CA . ILE A 1 100 ? 0.233 10.416 -0.277 1.00 82.94 100 ILE A CA 1
ATOM 817 C C . ILE A 1 100 ? -0.281 11.388 -1.345 1.00 82.94 100 ILE A C 1
ATOM 819 O O . ILE A 1 100 ? 0.485 12.200 -1.871 1.00 82.94 100 ILE A O 1
ATOM 823 N N . SER A 1 101 ? -1.569 11.293 -1.684 1.00 77.44 101 SER A N 1
ATOM 824 C CA . SER A 1 101 ? -2.172 12.221 -2.645 1.00 77.44 101 SER A CA 1
ATOM 825 C C . SER A 1 101 ? -2.147 13.656 -2.109 1.00 77.44 101 SER A C 1
ATOM 827 O O . SER A 1 101 ? -2.422 13.895 -0.934 1.00 77.44 101 SER A O 1
ATOM 829 N N . GLU A 1 102 ? -1.877 14.639 -2.968 1.00 79.81 102 GLU A N 1
ATOM 830 C CA . GLU A 1 102 ? -1.937 16.059 -2.583 1.00 79.81 102 GLU A CA 1
ATOM 831 C C . GLU A 1 102 ? -3.345 16.465 -2.127 1.00 79.81 102 GLU A C 1
ATOM 833 O O . GLU A 1 102 ? -3.492 17.261 -1.201 1.00 79.81 102 GLU A O 1
ATOM 838 N N . THR A 1 103 ? -4.381 15.872 -2.729 1.00 75.62 103 THR A N 1
ATOM 839 C CA . THR A 1 103 ? -5.787 16.092 -2.352 1.00 75.62 103 THR A CA 1
ATOM 840 C C . THR A 1 103 ? -6.111 15.533 -0.967 1.00 75.62 103 THR A C 1
ATOM 842 O O . THR A 1 103 ? -6.882 16.138 -0.220 1.00 75.62 103 THR A O 1
ATOM 845 N N . VAL A 1 104 ? -5.470 14.419 -0.606 1.00 83.00 104 VAL A N 1
ATOM 846 C CA . VAL A 1 104 ? -5.531 13.813 0.728 1.00 83.00 104 VAL A CA 1
ATOM 847 C C . VAL A 1 104 ? -4.800 14.683 1.744 1.00 83.00 104 VAL A C 1
ATOM 849 O O . VAL A 1 104 ? -5.361 15.007 2.785 1.00 83.00 104 VAL A O 1
ATOM 852 N N . GLY A 1 105 ? -3.571 15.096 1.433 1.00 88.06 105 GLY A N 1
ATOM 853 C CA . GLY A 1 105 ? -2.727 15.931 2.283 1.00 88.06 105 GLY A CA 1
ATOM 854 C C . GLY A 1 105 ? -2.146 15.190 3.494 1.00 88.06 105 GLY A C 1
ATOM 855 O O . GLY A 1 105 ? -2.870 14.686 4.356 1.00 88.06 105 GLY A O 1
ATOM 856 N N . GLU A 1 106 ? -0.815 15.191 3.617 1.00 90.44 106 GLU A N 1
ATOM 857 C CA . GLU A 1 106 ? -0.100 14.501 4.706 1.00 90.44 106 GLU A CA 1
ATOM 858 C C . GLU A 1 106 ? -0.561 14.958 6.098 1.00 90.44 106 GLU A C 1
ATOM 860 O O . GLU A 1 106 ? -0.774 14.142 6.996 1.00 90.44 106 GLU A O 1
ATOM 865 N N . ASP A 1 107 ? -0.790 16.262 6.271 1.00 93.25 107 ASP A N 1
ATOM 866 C CA . ASP A 1 107 ? -1.241 16.835 7.540 1.00 93.25 107 ASP A CA 1
ATOM 867 C C . ASP A 1 107 ? -2.624 16.330 7.964 1.00 93.25 107 ASP A C 1
ATOM 869 O O . ASP A 1 107 ? -2.879 16.158 9.160 1.00 93.25 107 ASP A O 1
ATOM 873 N N . LYS A 1 108 ? -3.530 16.083 7.009 1.00 93.06 108 LYS A N 1
ATOM 874 C CA . LYS A 1 108 ? -4.876 15.579 7.310 1.00 93.06 108 LYS A CA 1
ATOM 875 C C . LYS A 1 108 ? -4.819 14.115 7.726 1.00 93.06 108 LYS A C 1
ATOM 877 O O . LYS A 1 108 ? -5.370 13.773 8.774 1.00 93.06 108 LYS A O 1
ATOM 882 N N . LEU A 1 109 ? -4.080 13.287 6.981 1.00 91.50 109 LEU A N 1
ATOM 883 C CA . LEU A 1 109 ? -3.829 11.890 7.346 1.00 91.50 109 LEU A CA 1
ATOM 884 C C . LEU A 1 109 ? -3.175 11.797 8.732 1.00 91.50 109 LEU A C 1
ATOM 886 O O . LEU A 1 109 ? -3.633 11.048 9.594 1.00 91.50 109 LEU A O 1
ATOM 890 N N . LYS A 1 110 ? -2.159 12.626 8.999 1.00 93.19 110 LYS A N 1
ATOM 891 C CA . LYS A 1 110 ? -1.484 12.679 10.301 1.00 93.19 110 LYS A CA 1
ATOM 892 C C . LYS A 1 110 ? -2.448 13.026 11.435 1.00 93.19 110 LYS A C 1
ATOM 894 O O . LYS A 1 110 ? -2.439 12.348 12.463 1.00 93.19 110 LYS A O 1
ATOM 899 N N . LYS A 1 111 ? -3.297 14.045 11.260 1.00 95.19 111 LYS A N 1
ATOM 900 C CA . LYS A 1 111 ? -4.322 14.424 12.250 1.00 95.19 111 LYS A CA 1
ATOM 901 C C . LYS A 1 111 ? -5.335 13.302 12.480 1.00 95.19 111 LYS A C 1
ATOM 903 O O . LYS A 1 111 ? -5.723 13.070 13.624 1.00 95.19 111 LYS A O 1
ATOM 908 N N . PHE A 1 112 ? -5.748 12.599 11.427 1.00 94.38 112 PHE A N 1
ATOM 909 C CA . PHE A 1 112 ? -6.630 11.438 11.538 1.00 94.38 112 PHE A CA 1
ATOM 910 C C . PHE A 1 112 ? -5.978 10.308 12.350 1.00 94.38 112 PHE A C 1
ATOM 912 O O . PHE A 1 112 ? -6.558 9.852 13.336 1.00 94.38 112 PHE A O 1
ATOM 919 N N . CYS A 1 113 ? -4.741 9.923 12.023 1.00 94.00 113 CYS A N 1
ATOM 920 C CA . CYS A 1 113 ? -3.997 8.897 12.760 1.00 94.00 113 CYS A CA 1
ATOM 921 C C . CYS A 1 113 ? -3.766 9.284 14.231 1.00 94.00 113 CYS A C 1
ATOM 923 O O . CYS A 1 113 ? -3.872 8.442 15.122 1.00 94.00 113 CYS A O 1
ATOM 925 N N . GLN A 1 114 ? -3.493 10.562 14.513 1.00 95.81 114 GLN A N 1
ATOM 926 C CA . GLN A 1 114 ? -3.373 11.073 15.882 1.00 95.81 114 GLN A CA 1
ATOM 927 C C . GLN A 1 114 ? -4.691 10.965 16.658 1.00 95.81 114 GLN A C 1
ATOM 929 O O . GLN A 1 114 ? -4.677 10.535 17.812 1.00 95.81 114 GLN A O 1
ATOM 934 N N . ALA A 1 115 ? -5.820 11.307 16.033 1.00 96.44 115 ALA A N 1
ATOM 935 C CA . ALA A 1 115 ? -7.140 11.164 16.643 1.00 96.44 115 ALA A CA 1
ATOM 936 C C . ALA A 1 115 ? -7.482 9.689 16.916 1.00 96.44 115 ALA A C 1
ATOM 938 O O . ALA A 1 115 ? -7.945 9.360 18.007 1.00 96.44 115 ALA A O 1
ATOM 939 N N . ALA A 1 116 ? -7.188 8.789 15.973 1.00 94.88 116 ALA A N 1
ATOM 940 C CA . ALA A 1 116 ? -7.395 7.351 16.149 1.00 94.88 116 ALA A CA 1
ATOM 941 C C . ALA A 1 116 ? -6.551 6.792 17.301 1.00 94.88 116 ALA A C 1
ATOM 943 O O . ALA A 1 116 ? -7.073 6.095 18.173 1.00 94.88 116 ALA A O 1
ATOM 944 N N . LYS A 1 117 ? -5.273 7.188 17.372 1.00 95.44 117 LYS A N 1
ATOM 945 C CA . LYS A 1 117 ? -4.377 6.825 18.475 1.00 95.44 117 LYS A CA 1
ATOM 946 C C . LYS A 1 117 ? -4.895 7.330 19.822 1.00 95.44 117 LYS A C 1
ATOM 948 O O . LYS A 1 117 ? -4.871 6.579 20.793 1.00 95.44 117 LYS A O 1
ATOM 953 N N . ALA A 1 118 ? -5.377 8.573 19.889 1.00 96.44 118 ALA A N 1
ATOM 954 C CA . ALA A 1 118 ? -5.972 9.132 21.105 1.00 96.44 118 ALA A CA 1
ATOM 955 C C . ALA A 1 118 ? -7.241 8.372 21.538 1.00 96.44 118 ALA A C 1
ATOM 957 O O . ALA A 1 118 ? -7.478 8.213 22.731 1.00 96.44 118 ALA A O 1
ATOM 958 N N . GLY A 1 119 ? -8.011 7.850 20.578 1.00 94.25 119 GLY A N 1
ATOM 959 C CA . GLY A 1 119 ? -9.156 6.966 20.815 1.00 94.25 119 GLY A CA 1
ATOM 960 C C . GLY A 1 119 ? -8.797 5.505 21.127 1.00 94.25 119 GLY A C 1
ATOM 961 O O . GLY A 1 119 ? -9.693 4.697 21.356 1.00 94.25 119 GLY A O 1
ATOM 962 N N . GLY A 1 120 ? -7.511 5.139 21.145 1.00 93.75 120 GLY A N 1
ATOM 963 C CA . GLY A 1 120 ? -7.068 3.768 21.416 1.00 93.75 120 GLY A CA 1
ATOM 964 C C . GLY A 1 120 ? -7.326 2.785 20.269 1.00 93.75 120 GLY A C 1
ATOM 965 O O . GLY A 1 120 ? -7.468 1.588 20.518 1.00 93.75 120 GLY A O 1
ATOM 966 N N . VAL A 1 121 ? -7.393 3.283 19.032 1.00 93.62 121 VAL A N 1
ATOM 967 C CA . VAL A 1 121 ? -7.580 2.491 17.810 1.00 93.62 121 VAL A CA 1
ATOM 968 C C . VAL A 1 121 ? -6.296 2.448 16.994 1.00 93.62 121 VAL A C 1
ATOM 970 O O . VAL A 1 121 ? -5.590 3.450 16.856 1.00 93.62 121 VAL A O 1
ATOM 973 N N . LYS A 1 122 ? -6.005 1.279 16.423 1.00 92.06 122 LYS A N 1
ATOM 974 C CA . LYS A 1 122 ? -4.933 1.085 15.447 1.00 92.06 122 LYS A CA 1
ATOM 975 C C . LYS A 1 122 ? -5.460 1.377 14.043 1.00 92.06 122 LYS A C 1
ATOM 977 O O . LYS A 1 122 ? -6.523 0.891 13.670 1.00 92.06 122 LYS A O 1
ATOM 982 N N . ILE A 1 123 ? -4.707 2.144 13.263 1.00 91.56 123 ILE A N 1
ATOM 983 C CA . ILE A 1 123 ? -4.977 2.303 11.833 1.00 91.56 123 ILE A CA 1
ATOM 984 C C . ILE A 1 123 ? -4.209 1.233 11.069 1.00 91.56 123 ILE A C 1
ATOM 986 O O . ILE A 1 123 ? -3.031 0.993 11.335 1.00 91.56 123 ILE A O 1
ATOM 990 N N . GLU A 1 124 ? -4.892 0.590 10.133 1.00 89.06 124 GLU A N 1
ATOM 991 C CA . GLU A 1 124 ? -4.307 -0.349 9.190 1.00 89.06 124 GLU A CA 1
ATOM 992 C C . GLU A 1 124 ? -4.505 0.185 7.782 1.00 89.06 124 GLU A C 1
ATOM 994 O O . GLU A 1 124 ? -5.569 0.685 7.427 1.00 89.06 124 GLU A O 1
ATOM 999 N N . MET A 1 125 ? -3.441 0.116 6.999 1.00 84.56 125 MET A N 1
ATOM 1000 C CA . MET A 1 125 ? -3.371 0.730 5.689 1.00 84.56 125 MET A CA 1
ATOM 1001 C C . MET A 1 125 ? -3.334 -0.360 4.630 1.00 84.56 125 MET A C 1
ATOM 1003 O O . MET A 1 125 ? -2.629 -1.360 4.802 1.00 84.56 125 MET A O 1
ATOM 1007 N N . TRP A 1 126 ? -4.049 -0.163 3.526 1.00 79.31 126 TRP A N 1
ATOM 1008 C CA . TRP A 1 126 ? -3.840 -1.009 2.362 1.00 79.31 126 TRP A CA 1
ATOM 1009 C C . TRP A 1 126 ? -2.426 -0.823 1.822 1.00 79.31 126 TRP A C 1
ATOM 1011 O O . TRP A 1 126 ? -1.950 0.292 1.607 1.00 79.31 126 TRP A O 1
ATOM 1021 N N . GLY A 1 127 ? -1.762 -1.940 1.569 1.00 76.25 127 GLY A N 1
ATOM 1022 C CA . GLY A 1 127 ? -0.488 -1.948 0.887 1.00 76.25 127 GLY A CA 1
ATOM 1023 C C . GLY A 1 127 ? -0.202 -3.323 0.318 1.00 76.25 127 GLY A C 1
ATOM 1024 O O . GLY A 1 127 ? -0.523 -4.345 0.918 1.00 76.25 127 GLY A O 1
ATOM 1025 N N . ASN A 1 128 ? 0.426 -3.354 -0.848 1.00 79.00 128 ASN A N 1
ATOM 1026 C CA . ASN A 1 128 ? 0.999 -4.561 -1.418 1.00 79.00 128 ASN A CA 1
ATOM 1027 C C . ASN A 1 128 ? 2.376 -4.222 -2.018 1.00 79.00 128 ASN A C 1
ATOM 1029 O O . ASN A 1 128 ? 2.772 -3.061 -2.069 1.00 79.00 128 ASN A O 1
ATOM 1033 N N . THR A 1 129 ? 3.126 -5.225 -2.457 1.00 86.25 129 THR A N 1
ATOM 1034 C CA . THR A 1 129 ? 4.406 -5.028 -3.165 1.00 86.25 129 THR A CA 1
ATOM 1035 C C . THR A 1 129 ? 4.312 -5.447 -4.623 1.00 86.25 129 THR A C 1
ATOM 1037 O O . THR A 1 129 ? 5.316 -5.795 -5.237 1.00 86.25 129 THR A O 1
ATOM 1040 N N . VAL A 1 130 ? 3.102 -5.518 -5.163 1.00 86.50 130 VAL A N 1
ATOM 1041 C CA . VAL A 1 130 ? 2.845 -5.960 -6.532 1.00 86.50 130 VAL A CA 1
ATOM 1042 C C . VAL A 1 130 ? 2.361 -4.764 -7.331 1.00 86.50 130 VAL A C 1
ATOM 1044 O O . VAL A 1 130 ? 1.760 -3.852 -6.773 1.00 86.50 130 VAL A O 1
ATOM 1047 N N . ILE A 1 131 ? 2.618 -4.741 -8.634 1.00 86.12 131 ILE A N 1
ATOM 1048 C CA . ILE A 1 131 ? 2.171 -3.628 -9.480 1.00 86.12 131 ILE A CA 1
ATOM 1049 C C . ILE A 1 131 ? 1.136 -4.091 -10.489 1.00 86.12 131 ILE A C 1
ATOM 1051 O O . ILE A 1 131 ? 1.122 -5.251 -10.897 1.00 86.12 131 ILE A O 1
ATOM 1055 N N . SER A 1 132 ? 0.262 -3.186 -10.924 1.00 83.56 132 SER A N 1
ATOM 1056 C CA . SER A 1 132 ? -0.688 -3.491 -11.997 1.00 83.56 132 SER A CA 1
ATOM 1057 C C . SER A 1 132 ? 0.039 -3.888 -13.284 1.00 83.56 132 SER A C 1
ATOM 1059 O O . SER A 1 132 ? 0.925 -3.182 -13.762 1.00 83.56 132 SER A O 1
ATOM 1061 N N . THR A 1 133 ? -0.409 -4.976 -13.911 1.00 83.88 133 THR A N 1
ATOM 1062 C CA . THR A 1 133 ? -0.001 -5.369 -15.274 1.00 83.88 133 THR A CA 1
ATOM 1063 C C . THR A 1 133 ? -0.220 -4.247 -16.293 1.00 83.88 133 THR A C 1
ATOM 1065 O O . THR A 1 133 ? 0.478 -4.179 -17.302 1.00 83.88 133 THR A O 1
ATOM 1068 N N . THR A 1 134 ? -1.175 -3.346 -16.039 1.00 82.25 134 THR A N 1
ATOM 1069 C CA . THR A 1 134 ? -1.415 -2.167 -16.883 1.00 82.25 134 THR A CA 1
ATOM 1070 C C . THR A 1 134 ? -0.307 -1.131 -16.719 1.00 82.25 134 THR A C 1
ATOM 1072 O O . THR A 1 134 ? 0.197 -0.633 -17.723 1.00 82.25 134 THR A O 1
ATOM 1075 N N . THR A 1 135 ? 0.117 -0.863 -15.479 1.00 82.81 135 THR A N 1
ATOM 1076 C CA . THR A 1 135 ? 1.280 -0.010 -15.188 1.00 82.81 135 THR A CA 1
ATOM 1077 C C . THR A 1 135 ? 2.508 -0.541 -15.910 1.00 82.81 135 THR A C 1
ATOM 1079 O O . THR A 1 135 ? 3.138 0.195 -16.663 1.00 82.81 135 THR A O 1
ATOM 1082 N N . GLU A 1 136 ? 2.777 -1.839 -15.772 1.00 84.62 136 GLU A N 1
ATOM 1083 C CA . GLU A 1 136 ? 3.919 -2.475 -16.426 1.00 84.62 136 GLU A CA 1
ATOM 1084 C C . GLU A 1 136 ? 3.868 -2.335 -17.958 1.00 84.62 136 GLU A C 1
ATOM 1086 O O . GLU A 1 136 ? 4.829 -1.926 -18.608 1.00 84.62 136 GLU A O 1
ATOM 1091 N N . ARG A 1 137 ? 2.703 -2.573 -18.570 1.00 81.81 137 ARG A N 1
ATOM 1092 C CA . ARG A 1 137 ? 2.528 -2.374 -20.019 1.00 81.81 137 ARG A CA 1
ATOM 1093 C C . ARG A 1 137 ? 2.783 -0.934 -20.459 1.00 81.81 137 ARG A C 1
ATOM 1095 O O . ARG A 1 137 ? 3.277 -0.723 -21.566 1.00 81.81 137 ARG A O 1
ATOM 1102 N N . PHE A 1 138 ? 2.422 0.053 -19.642 1.00 78.00 138 PHE A N 1
ATOM 1103 C CA . PHE A 1 138 ? 2.657 1.458 -19.966 1.00 78.00 138 PHE A CA 1
ATOM 1104 C C . PHE A 1 138 ? 4.116 1.878 -19.787 1.00 78.00 138 PHE A C 1
ATOM 1106 O O . PHE A 1 138 ? 4.576 2.716 -20.562 1.00 78.00 138 PHE A O 1
ATOM 1113 N N . MET A 1 139 ? 4.862 1.248 -18.877 1.00 77.75 139 MET A N 1
ATOM 1114 C CA . MET A 1 139 ? 6.311 1.445 -18.750 1.00 77.75 139 MET A CA 1
ATOM 1115 C C . MET A 1 139 ? 7.077 0.989 -20.002 1.00 77.75 139 MET A C 1
ATOM 1117 O O . MET A 1 139 ? 8.052 1.622 -20.399 1.00 77.75 139 MET A O 1
ATOM 1121 N N . HIS A 1 140 ? 6.602 -0.067 -20.668 1.00 71.56 140 HIS A N 1
ATOM 1122 C CA . HIS A 1 140 ? 7.227 -0.646 -21.864 1.00 71.56 140 HIS A CA 1
ATOM 1123 C C . HIS A 1 140 ? 6.687 -0.114 -23.192 1.00 71.56 140 HIS A C 1
ATOM 1125 O O . HIS A 1 140 ? 6.918 -0.706 -24.245 1.00 71.56 140 HIS A O 1
ATOM 1131 N N . ARG A 1 141 ? 5.960 1.008 -23.188 1.00 56.84 141 ARG A N 1
ATOM 1132 C CA . ARG A 1 141 ? 5.490 1.618 -24.434 1.00 56.84 141 ARG A CA 1
ATOM 1133 C C . ARG A 1 141 ? 6.663 2.307 -25.146 1.00 56.84 141 ARG A C 1
ATOM 1135 O O . ARG A 1 141 ? 6.863 3.508 -25.010 1.00 56.84 141 ARG A O 1
ATOM 1142 N N . ASP A 1 142 ? 7.431 1.511 -25.891 1.00 47.31 142 ASP A N 1
ATOM 1143 C CA . ASP A 1 142 ? 8.640 1.813 -26.673 1.00 47.31 142 ASP A CA 1
ATOM 1144 C C . ASP A 1 142 ? 8.811 3.273 -27.133 1.00 47.31 142 ASP A C 1
ATOM 1146 O O . ASP A 1 142 ? 8.503 3.612 -28.277 1.00 47.31 142 ASP A O 1
ATOM 1150 N N . GLY A 1 143 ? 9.346 4.143 -26.269 1.00 46.31 143 GLY A N 1
ATOM 1151 C CA . GLY A 1 143 ? 10.125 5.336 -26.640 1.00 46.31 143 GLY A CA 1
ATOM 1152 C C . GLY A 1 143 ? 9.506 6.361 -27.607 1.00 46.31 143 GLY A C 1
ATOM 1153 O O . GLY A 1 143 ? 10.206 7.266 -28.062 1.00 46.31 143 GLY A O 1
ATOM 1154 N N . ARG A 1 144 ? 8.219 6.278 -27.959 1.00 47.38 144 ARG A N 1
ATOM 1155 C CA . ARG A 1 144 ? 7.575 7.245 -28.857 1.00 47.38 144 ARG A CA 1
ATOM 1156 C C . ARG A 1 144 ? 7.012 8.392 -28.026 1.00 47.38 144 ARG A C 1
ATOM 1158 O O . ARG A 1 144 ? 5.991 8.234 -27.366 1.00 47.38 144 ARG A O 1
ATOM 1165 N N . LYS A 1 145 ? 7.612 9.580 -28.175 1.00 48.44 145 LYS A N 1
ATOM 1166 C CA . LYS A 1 145 ? 7.206 10.901 -27.625 1.00 48.44 145 LYS A CA 1
ATOM 1167 C C . LYS A 1 145 ? 5.740 11.334 -27.860 1.00 48.44 145 LYS A C 1
ATOM 1169 O O . LYS A 1 145 ? 5.377 12.455 -27.531 1.00 48.44 145 LYS A O 1
ATOM 1174 N N . LYS A 1 146 ? 4.893 10.485 -28.448 1.00 42.66 146 LYS A N 1
ATOM 1175 C CA . LYS A 1 146 ? 3.448 10.706 -28.625 1.00 42.66 146 LYS A CA 1
ATOM 1176 C C . LYS A 1 146 ? 2.590 10.021 -27.545 1.00 42.66 146 LYS A C 1
ATOM 1178 O O . LYS A 1 146 ? 1.385 9.887 -27.733 1.00 42.66 146 LYS A O 1
ATOM 1183 N N . GLY A 1 147 ? 3.191 9.544 -26.456 1.00 49.06 147 GLY A N 1
ATOM 1184 C CA . GLY A 1 147 ? 2.480 8.950 -25.322 1.00 49.06 147 GLY A CA 1
ATOM 1185 C C . GLY A 1 147 ? 2.160 9.975 -24.235 1.00 49.06 147 GLY A C 1
ATOM 1186 O O . GLY A 1 147 ? 2.939 10.892 -24.004 1.00 49.06 147 GLY A O 1
ATOM 1187 N N . ILE A 1 148 ? 1.014 9.808 -23.578 1.00 50.88 148 ILE A N 1
ATOM 1188 C CA . ILE A 1 148 ? 0.652 10.548 -22.365 1.00 50.88 148 ILE A CA 1
ATOM 1189 C C . ILE A 1 148 ? 1.509 9.991 -21.219 1.00 50.88 148 ILE A C 1
ATOM 1191 O O . ILE A 1 148 ? 1.466 8.790 -20.950 1.00 50.88 148 ILE A O 1
ATOM 1195 N N . GLU A 1 149 ? 2.295 10.845 -20.564 1.00 56.56 149 GLU A N 1
ATOM 1196 C CA . GLU A 1 149 ? 2.934 10.524 -19.284 1.00 56.56 149 GLU A CA 1
ATOM 1197 C C . GLU A 1 149 ? 1.855 10.576 -18.200 1.00 56.56 149 GLU A C 1
ATOM 1199 O O . GLU A 1 149 ? 1.490 11.647 -17.722 1.00 56.56 149 GLU A O 1
ATOM 1204 N N . PHE A 1 150 ? 1.264 9.425 -17.879 1.00 62.88 150 PHE A N 1
ATOM 1205 C CA . PHE A 1 150 ? 0.117 9.383 -16.972 1.00 62.88 150 PHE A CA 1
ATOM 1206 C C . PHE A 1 150 ? 0.500 9.550 -15.497 1.00 62.88 150 PHE A C 1
ATOM 1208 O O . PHE A 1 150 ? -0.272 10.130 -14.743 1.00 62.88 150 PHE A O 1
ATOM 1215 N N . LEU A 1 151 ? 1.671 9.049 -15.087 1.00 74.62 151 LEU A N 1
ATOM 1216 C CA . LEU A 1 151 ? 2.143 9.075 -13.701 1.00 74.62 151 LEU A CA 1
ATOM 1217 C C . LEU A 1 151 ? 3.610 9.525 -13.633 1.00 74.62 151 LEU A C 1
ATOM 1219 O O . LEU A 1 151 ? 4.377 9.205 -14.546 1.00 74.62 151 LEU A O 1
ATOM 1223 N N . PRO A 1 152 ? 4.038 10.212 -12.557 1.00 75.25 152 PRO A N 1
ATOM 1224 C CA . PRO A 1 152 ? 5.435 10.592 -12.378 1.00 75.25 152 PRO A CA 1
ATOM 1225 C C . PRO A 1 152 ? 6.358 9.367 -12.357 1.00 75.25 152 PRO A C 1
ATOM 1227 O O . PRO A 1 152 ? 6.199 8.472 -11.532 1.00 75.25 152 PRO A O 1
ATOM 1230 N N . PHE A 1 153 ? 7.349 9.340 -13.250 1.00 80.38 153 PHE A N 1
ATOM 1231 C CA . PHE A 1 153 ? 8.345 8.266 -13.288 1.00 80.38 153 PHE A CA 1
ATOM 1232 C C . PHE A 1 153 ? 9.391 8.421 -12.175 1.00 80.38 153 PHE A C 1
ATOM 1234 O O . PHE A 1 153 ? 9.658 7.481 -11.427 1.00 80.38 153 PHE A O 1
ATOM 1241 N N . LYS A 1 154 ? 9.960 9.625 -12.037 1.00 84.12 154 LYS A N 1
ATOM 1242 C CA . LYS A 1 154 ? 11.023 9.923 -11.066 1.00 84.12 154 LYS A CA 1
ATOM 1243 C C . LYS A 1 154 ? 10.521 9.806 -9.630 1.00 84.12 154 LYS A C 1
ATOM 1245 O O . LYS A 1 154 ? 9.477 10.359 -9.293 1.00 84.12 154 LYS A O 1
ATOM 1250 N N . GLY A 1 155 ? 11.306 9.151 -8.784 1.00 82.19 155 GLY A N 1
ATOM 1251 C CA . GLY A 1 155 ? 10.998 8.909 -7.378 1.00 82.19 155 GLY A CA 1
ATOM 1252 C C . GLY A 1 155 ? 9.993 7.782 -7.131 1.00 82.19 155 GLY A C 1
ATOM 1253 O O . GLY A 1 155 ? 9.711 7.512 -5.965 1.00 82.19 155 GLY A O 1
ATOM 1254 N N . SER A 1 156 ? 9.493 7.122 -8.183 1.00 85.00 156 SER A N 1
ATOM 1255 C CA . SER A 1 156 ? 8.496 6.048 -8.087 1.00 85.00 156 SER A CA 1
ATOM 1256 C C . SER A 1 156 ? 9.104 4.653 -8.219 1.00 85.00 156 SER A C 1
ATOM 1258 O O . SER A 1 156 ? 10.244 4.498 -8.666 1.00 85.00 156 SER A O 1
ATOM 1260 N N . ILE A 1 157 ? 8.322 3.612 -7.912 1.00 88.44 157 ILE A N 1
ATOM 1261 C CA . ILE A 1 157 ? 8.728 2.218 -8.153 1.00 88.44 157 ILE A CA 1
ATOM 1262 C C . ILE A 1 157 ? 9.045 1.961 -9.626 1.00 88.44 157 ILE A C 1
ATOM 1264 O O . ILE A 1 157 ? 9.847 1.084 -9.919 1.00 88.44 157 ILE A O 1
ATOM 1268 N N . GLN A 1 158 ? 8.467 2.729 -10.558 1.00 87.56 158 GLN A N 1
ATOM 1269 C CA . GLN A 1 158 ? 8.701 2.555 -11.993 1.00 87.56 158 GLN A CA 1
ATOM 1270 C C . GLN A 1 158 ? 10.163 2.853 -12.351 1.00 87.56 158 GLN A C 1
ATOM 1272 O O . GLN A 1 158 ? 10.775 2.114 -13.119 1.00 87.56 158 GLN A O 1
ATOM 1277 N N . GLU A 1 159 ? 10.755 3.886 -11.739 1.00 89.19 159 GLU A N 1
ATOM 1278 C CA . GLU A 1 159 ? 12.185 4.189 -11.876 1.00 89.19 159 GLU A CA 1
ATOM 1279 C C . GLU A 1 159 ? 13.053 3.076 -11.281 1.00 89.19 159 GLU A C 1
ATOM 1281 O O . GLU A 1 159 ? 14.088 2.724 -11.845 1.00 89.19 159 GLU A O 1
ATOM 1286 N N . VAL A 1 160 ? 12.622 2.493 -10.160 1.00 92.25 160 VAL A N 1
ATOM 1287 C CA . VAL A 1 160 ? 13.341 1.399 -9.495 1.00 92.25 160 VAL A CA 1
ATOM 1288 C C . VAL A 1 160 ? 13.290 0.117 -10.326 1.00 92.25 160 VAL A C 1
ATOM 1290 O O . VAL A 1 160 ? 14.317 -0.521 -10.524 1.00 92.25 160 VAL A O 1
ATOM 1293 N N . ILE A 1 161 ? 12.126 -0.232 -10.871 1.00 92.56 161 ILE A N 1
ATOM 1294 C CA . ILE A 1 161 ? 11.946 -1.386 -11.758 1.00 92.56 161 ILE A CA 1
ATOM 1295 C C . ILE A 1 161 ? 12.818 -1.251 -13.009 1.00 92.56 161 ILE A C 1
ATOM 1297 O O . ILE A 1 161 ? 13.448 -2.222 -13.412 1.00 92.56 161 ILE A O 1
ATOM 1301 N N . ALA A 1 162 ? 12.894 -0.054 -13.598 1.00 89.81 162 ALA A N 1
ATOM 1302 C CA . ALA A 1 162 ? 13.655 0.180 -14.824 1.00 89.81 162 ALA A CA 1
ATOM 1303 C C . ALA A 1 162 ? 15.176 -0.001 -14.664 1.00 89.81 162 ALA A C 1
ATOM 1305 O O . ALA A 1 162 ? 15.864 -0.239 -15.656 1.00 89.81 162 ALA A O 1
ATOM 1306 N N . LYS A 1 163 ? 15.706 0.135 -13.441 1.00 92.06 163 LYS A N 1
ATOM 1307 C CA . LYS A 1 163 ? 17.143 -0.010 -13.144 1.00 92.06 163 LYS A CA 1
ATOM 1308 C C . LYS A 1 163 ? 17.506 -1.324 -12.447 1.00 92.06 163 LYS A C 1
ATOM 1310 O O . LYS A 1 163 ? 18.680 -1.682 -12.438 1.00 92.06 163 LYS A O 1
ATOM 1315 N N . ALA A 1 164 ? 16.531 -1.991 -11.831 1.00 94.62 164 ALA A N 1
ATOM 1316 C CA . ALA A 1 164 ? 16.747 -3.216 -11.076 1.00 94.62 164 ALA A CA 1
ATOM 1317 C C . ALA A 1 164 ? 17.235 -4.348 -11.992 1.00 94.62 164 ALA A C 1
ATOM 1319 O O . ALA A 1 164 ? 16.808 -4.473 -13.141 1.00 94.62 164 ALA A O 1
ATOM 1320 N N . GLU A 1 165 ? 18.113 -5.200 -11.469 1.00 94.06 165 GLU A N 1
ATOM 1321 C CA . GLU A 1 165 ? 18.684 -6.322 -12.220 1.00 94.06 165 GLU A CA 1
ATOM 1322 C C . GLU A 1 165 ? 17.633 -7.409 -12.475 1.00 94.06 165 GLU A C 1
ATOM 1324 O O . GLU A 1 165 ? 17.592 -8.029 -13.538 1.00 94.06 165 GLU A O 1
ATOM 1329 N N . SER A 1 166 ? 16.768 -7.662 -11.493 1.00 94.69 166 SER A N 1
ATOM 1330 C CA . SER A 1 166 ? 15.732 -8.692 -11.565 1.00 94.69 166 SER A CA 1
ATOM 1331 C C . SER A 1 166 ? 14.461 -8.227 -10.849 1.00 94.69 166 SER A C 1
ATOM 1333 O O . SER A 1 166 ? 14.125 -8.774 -9.797 1.00 94.69 166 SER A O 1
ATOM 1335 N N . PRO A 1 167 ? 13.724 -7.244 -11.411 1.00 94.38 167 PRO A N 1
ATOM 1336 C CA . PRO A 1 167 ? 12.616 -6.568 -10.727 1.00 94.38 167 PRO A CA 1
ATOM 1337 C C . PRO A 1 167 ? 11.408 -7.460 -10.427 1.00 94.38 167 PRO A C 1
ATOM 1339 O O . PRO A 1 167 ? 10.671 -7.201 -9.477 1.00 94.38 167 PRO A O 1
ATOM 1342 N N . PHE A 1 168 ? 11.198 -8.513 -11.218 1.00 94.75 168 PHE A N 1
ATOM 1343 C CA . PHE A 1 168 ? 10.017 -9.371 -11.149 1.00 94.75 168 PHE A CA 1
ATOM 1344 C C . PHE A 1 168 ? 10.376 -10.806 -10.789 1.00 94.75 168 PHE A C 1
ATOM 1346 O O . PHE A 1 168 ? 11.413 -11.324 -11.209 1.00 94.75 168 PHE A O 1
ATOM 1353 N N . ILE A 1 169 ? 9.475 -11.470 -10.068 1.00 93.44 169 ILE A N 1
ATOM 1354 C CA . ILE A 1 169 ? 9.507 -12.926 -9.942 1.00 93.44 169 ILE A CA 1
ATOM 1355 C C . ILE A 1 169 ? 9.194 -13.518 -11.320 1.00 93.44 169 ILE A C 1
ATOM 1357 O O . ILE A 1 169 ? 8.327 -13.019 -12.042 1.00 93.44 169 ILE A O 1
ATOM 1361 N N . ARG A 1 170 ? 9.928 -14.562 -11.706 1.00 91.94 170 ARG A N 1
ATOM 1362 C CA . ARG A 1 170 ? 9.763 -15.252 -12.987 1.00 91.94 170 ARG A CA 1
ATOM 1363 C C . ARG A 1 170 ? 9.250 -16.665 -12.757 1.00 91.94 170 ARG A C 1
ATOM 1365 O O . ARG A 1 170 ? 9.731 -17.354 -11.860 1.00 91.94 170 ARG A O 1
ATOM 1372 N N . ASN A 1 171 ? 8.305 -17.090 -13.585 1.00 89.75 171 ASN A N 1
ATOM 1373 C CA . ASN A 1 171 ? 7.796 -18.457 -13.566 1.00 89.75 171 ASN A CA 1
ATOM 1374 C C . ASN A 1 171 ? 8.699 -19.408 -14.377 1.00 89.75 171 ASN A C 1
ATOM 1376 O O . ASN A 1 171 ? 9.668 -18.982 -15.007 1.00 89.75 171 ASN A O 1
ATOM 1380 N N . ALA A 1 172 ? 8.373 -20.705 -14.409 1.00 91.06 172 ALA A N 1
ATOM 1381 C CA . ALA A 1 172 ? 9.172 -21.715 -15.120 1.00 91.06 172 ALA A CA 1
ATOM 1382 C C . ALA A 1 172 ? 9.271 -21.488 -16.645 1.00 91.06 172 ALA A C 1
ATOM 1384 O O . ALA A 1 172 ? 10.199 -21.981 -17.280 1.00 91.06 172 ALA A O 1
ATOM 1385 N N . SER A 1 173 ? 8.345 -20.722 -17.233 1.00 91.81 173 SER A N 1
ATOM 1386 C CA . SER A 1 173 ? 8.400 -20.295 -18.641 1.00 91.81 173 SER A CA 1
ATOM 1387 C C . SER A 1 173 ? 9.159 -18.978 -18.852 1.00 91.81 173 SER A C 1
ATOM 1389 O O . SER A 1 173 ? 9.183 -18.448 -19.960 1.00 91.81 173 SER A O 1
ATOM 1391 N N . ASN A 1 174 ? 9.773 -18.440 -17.793 1.00 89.44 174 ASN A N 1
ATOM 1392 C CA . ASN A 1 174 ? 10.456 -17.148 -17.747 1.00 89.44 174 ASN A CA 1
ATOM 1393 C C . ASN A 1 174 ? 9.542 -15.917 -17.963 1.00 89.44 174 ASN A C 1
ATOM 1395 O O . ASN A 1 174 ? 10.015 -14.792 -18.160 1.00 89.44 174 ASN A O 1
ATOM 1399 N N . ALA A 1 175 ? 8.220 -16.090 -17.894 1.00 90.38 175 ALA A N 1
ATOM 1400 C CA . ALA A 1 175 ? 7.280 -14.972 -17.868 1.00 90.38 175 ALA A CA 1
ATOM 1401 C C . ALA A 1 175 ? 7.251 -14.317 -16.475 1.00 90.38 175 ALA A C 1
ATOM 1403 O O . ALA A 1 175 ? 7.660 -14.933 -15.490 1.00 90.38 175 ALA A O 1
ATOM 1404 N N . ILE A 1 176 ? 6.789 -13.063 -16.398 1.00 92.31 176 ILE A N 1
ATOM 1405 C CA . ILE A 1 176 ? 6.528 -12.394 -15.113 1.00 92.31 176 ILE A CA 1
ATOM 1406 C C . ILE A 1 176 ? 5.454 -13.192 -14.373 1.00 92.31 176 ILE A C 1
ATOM 1408 O O . ILE A 1 176 ? 4.406 -13.495 -14.943 1.00 92.31 176 ILE A O 1
ATOM 1412 N N . GLU A 1 177 ? 5.740 -13.543 -13.124 1.00 91.19 177 GLU A N 1
ATOM 1413 C CA . GLU A 1 177 ? 4.806 -14.267 -12.274 1.00 91.19 177 GLU A CA 1
ATOM 1414 C C . GLU A 1 177 ? 3.632 -13.363 -11.887 1.00 91.19 177 GLU A C 1
ATOM 1416 O O . GLU A 1 177 ? 3.805 -12.192 -11.521 1.00 91.19 177 GLU A O 1
ATOM 1421 N N . ALA A 1 178 ? 2.433 -13.927 -11.984 1.00 85.62 178 ALA A N 1
ATOM 1422 C CA . ALA A 1 178 ? 1.226 -13.273 -11.516 1.00 85.62 178 ALA A CA 1
ATOM 1423 C C . ALA A 1 178 ? 1.206 -13.256 -9.987 1.00 85.62 178 ALA A C 1
ATOM 1425 O O . ALA A 1 178 ? 1.675 -14.189 -9.335 1.00 85.62 178 ALA A O 1
ATOM 1426 N N . ASP A 1 179 ? 0.605 -12.227 -9.398 1.00 81.62 179 ASP A N 1
ATOM 1427 C CA . ASP A 1 179 ? 0.273 -12.310 -7.983 1.00 81.62 179 ASP A CA 1
ATOM 1428 C C . ASP A 1 179 ? -0.717 -13.456 -7.728 1.00 81.62 179 ASP A C 1
ATOM 1430 O O . ASP A 1 179 ? -1.669 -13.671 -8.484 1.00 81.62 179 ASP A O 1
ATOM 1434 N N . HIS A 1 180 ? -0.501 -14.171 -6.628 1.00 70.56 180 HIS A N 1
ATOM 1435 C CA . HIS A 1 180 ? -1.301 -15.324 -6.223 1.00 70.56 180 HIS A CA 1
ATOM 1436 C C . HIS A 1 180 ? -2.793 -14.995 -6.050 1.00 70.56 180 HIS A C 1
ATOM 1438 O O . HIS A 1 180 ? -3.641 -15.863 -6.256 1.00 70.56 180 HIS A O 1
ATOM 1444 N N . TYR A 1 181 ? -3.122 -13.743 -5.708 1.00 67.25 181 TYR A N 1
ATOM 1445 C CA . TYR A 1 181 ? -4.498 -13.285 -5.533 1.00 67.25 181 TYR A CA 1
ATOM 1446 C C . TYR A 1 181 ? -5.190 -12.953 -6.862 1.00 67.25 181 TYR A C 1
ATOM 1448 O O . TYR A 1 181 ? -6.395 -13.163 -7.011 1.00 67.25 181 TYR A O 1
ATOM 1456 N N . THR A 1 182 ? -4.458 -12.426 -7.849 1.00 75.06 182 THR A N 1
ATOM 1457 C CA . THR A 1 182 ? -5.047 -12.044 -9.138 1.00 75.06 182 THR A CA 1
ATOM 1458 C C . THR A 1 182 ? -4.004 -11.908 -10.251 1.00 75.06 182 THR A C 1
ATOM 1460 O O . THR A 1 182 ? -2.992 -11.225 -10.084 1.00 75.06 182 THR A O 1
ATOM 1463 N N . PRO A 1 183 ? -4.290 -12.428 -11.463 1.00 77.50 183 PRO A N 1
ATOM 1464 C CA . PRO A 1 183 ? -3.390 -12.321 -12.615 1.00 77.50 183 PRO A CA 1
ATOM 1465 C C . PRO A 1 183 ? -3.250 -10.895 -13.157 1.00 77.50 183 PRO A C 1
ATOM 1467 O O . PRO A 1 183 ? -2.545 -10.663 -14.136 1.00 77.50 183 PRO A O 1
ATOM 1470 N N . ARG A 1 184 ? -3.953 -9.927 -12.562 1.00 79.81 184 ARG A N 1
ATOM 1471 C CA . ARG A 1 184 ? -3.864 -8.515 -12.936 1.00 79.81 184 ARG A CA 1
ATOM 1472 C C . ARG A 1 184 ? -2.671 -7.807 -12.299 1.00 79.81 184 ARG A C 1
ATOM 1474 O O . ARG A 1 184 ? -2.383 -6.684 -12.719 1.00 79.81 184 ARG A O 1
ATOM 1481 N N . PHE A 1 185 ? -1.975 -8.448 -11.359 1.00 85.94 185 PHE A N 1
ATOM 1482 C CA . PHE A 1 185 ? -0.764 -7.918 -10.741 1.00 85.94 185 PHE A CA 1
ATOM 1483 C C . PHE A 1 185 ? 0.483 -8.709 -11.123 1.00 85.94 185 PHE A C 1
ATOM 1485 O O . PHE A 1 185 ? 0.453 -9.934 -11.217 1.00 85.94 185 PHE A O 1
ATOM 1492 N N . CYS A 1 186 ? 1.581 -7.982 -11.303 1.00 89.38 186 CYS A N 1
ATOM 1493 C CA . CYS A 1 186 ? 2.924 -8.507 -11.486 1.00 89.38 186 CYS A CA 1
ATOM 1494 C C . CYS A 1 186 ? 3.623 -8.587 -10.126 1.00 89.38 186 CYS A C 1
ATOM 1496 O O . CYS A 1 186 ? 3.766 -7.565 -9.442 1.00 89.38 186 CYS A O 1
ATOM 1498 N N . ALA A 1 187 ? 4.093 -9.775 -9.749 1.00 90.50 187 ALA A N 1
ATOM 1499 C CA . ALA A 1 187 ? 4.809 -9.969 -8.496 1.00 90.50 187 ALA A CA 1
ATOM 1500 C C . ALA A 1 187 ? 6.239 -9.404 -8.577 1.00 90.50 187 ALA A C 1
ATOM 1502 O O . ALA A 1 187 ? 7.069 -9.882 -9.360 1.00 90.50 187 ALA A O 1
ATOM 1503 N N . LEU A 1 188 ? 6.546 -8.393 -7.754 1.00 91.31 188 LEU A N 1
ATOM 1504 C CA . LEU A 1 188 ? 7.904 -7.857 -7.654 1.00 91.31 188 LEU A CA 1
ATOM 1505 C C . LEU A 1 188 ? 8.809 -8.775 -6.828 1.00 91.31 188 LEU A C 1
ATOM 1507 O O . LEU A 1 188 ? 8.400 -9.399 -5.848 1.00 91.31 188 LEU A O 1
ATOM 1511 N N . ASN A 1 189 ? 10.079 -8.827 -7.212 1.00 93.88 189 ASN A N 1
ATOM 1512 C CA . ASN A 1 189 ? 11.084 -9.647 -6.560 1.00 93.88 189 ASN A CA 1
ATOM 1513 C C . ASN A 1 189 ? 11.717 -8.909 -5.373 1.00 93.88 189 ASN A C 1
ATOM 1515 O O . ASN A 1 189 ? 12.704 -8.196 -5.521 1.00 93.88 189 ASN A O 1
ATOM 1519 N N . LEU A 1 190 ? 11.214 -9.146 -4.161 1.00 91.94 190 LEU A N 1
ATOM 1520 C CA . LEU A 1 190 ? 11.787 -8.572 -2.932 1.00 91.94 190 LEU A CA 1
ATOM 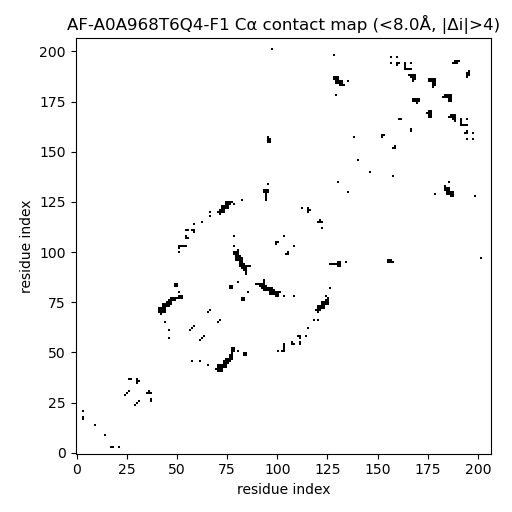1521 C C . LEU A 1 190 ? 13.201 -9.095 -2.584 1.00 91.94 190 LEU A C 1
ATOM 1523 O O . LEU A 1 190 ? 13.813 -8.635 -1.614 1.00 91.94 190 LEU A O 1
ATOM 1527 N N . ARG A 1 191 ? 13.750 -10.064 -3.333 1.00 91.19 191 ARG A N 1
ATOM 1528 C CA . ARG A 1 191 ? 15.164 -10.458 -3.198 1.00 91.19 191 ARG A CA 1
ATOM 1529 C C . ARG A 1 191 ? 16.085 -9.469 -3.906 1.00 91.19 191 ARG A C 1
ATOM 1531 O O . ARG A 1 191 ? 17.193 -9.253 -3.410 1.00 91.19 191 ARG A O 1
ATOM 1538 N N . ASP A 1 192 ? 15.611 -8.834 -4.978 1.00 94.88 192 ASP A N 1
ATOM 1539 C CA . ASP A 1 192 ? 16.298 -7.711 -5.609 1.00 94.88 192 ASP A CA 1
ATOM 1540 C C . ASP A 1 192 ? 16.428 -6.565 -4.594 1.00 94.88 192 ASP A C 1
ATOM 1542 O O . ASP A 1 192 ? 15.476 -6.201 -3.893 1.00 94.88 192 ASP A O 1
ATOM 1546 N N . LYS A 1 193 ? 17.655 -6.059 -4.442 1.00 95.06 193 LYS A N 1
ATOM 1547 C CA . LYS A 1 193 ? 17.993 -5.086 -3.403 1.00 95.06 193 LYS A CA 1
ATOM 1548 C C . LYS A 1 193 ? 17.258 -3.767 -3.619 1.00 95.06 193 LYS A C 1
ATOM 1550 O O . LYS A 1 193 ? 16.728 -3.228 -2.651 1.00 95.06 193 LYS A O 1
ATOM 1555 N N . ASP A 1 194 ? 17.189 -3.291 -4.856 1.00 95.50 194 ASP A N 1
ATOM 1556 C CA . ASP A 1 194 ? 16.635 -1.978 -5.175 1.00 95.50 194 ASP A CA 1
ATOM 1557 C C . ASP A 1 194 ? 15.121 -1.963 -4.944 1.00 95.50 194 ASP A C 1
ATOM 1559 O O . ASP A 1 194 ? 14.584 -1.046 -4.316 1.00 95.50 194 ASP A O 1
ATOM 1563 N N . ILE A 1 195 ? 14.443 -3.036 -5.366 1.00 93.31 195 ILE A N 1
ATOM 1564 C CA . ILE A 1 195 ? 13.011 -3.245 -5.122 1.00 93.31 195 ILE A CA 1
ATOM 1565 C C . ILE A 1 195 ? 12.719 -3.294 -3.619 1.00 93.31 195 ILE A C 1
ATOM 1567 O O . ILE A 1 195 ? 11.817 -2.611 -3.127 1.00 93.31 195 ILE A O 1
ATOM 1571 N N . ARG A 1 196 ? 13.487 -4.091 -2.866 1.00 93.31 196 ARG A N 1
ATOM 1572 C CA . ARG A 1 196 ? 13.296 -4.237 -1.419 1.00 93.31 196 ARG A CA 1
ATOM 1573 C C . ARG A 1 196 ? 13.523 -2.926 -0.676 1.00 93.31 196 ARG A C 1
ATOM 1575 O O . ARG A 1 196 ? 12.738 -2.585 0.206 1.00 93.31 196 ARG A O 1
ATOM 1582 N N . GLU A 1 197 ? 14.593 -2.206 -0.996 1.00 93.25 197 GLU A N 1
ATOM 1583 C CA . GLU A 1 197 ? 14.932 -0.944 -0.334 1.00 93.25 197 GLU A CA 1
ATOM 1584 C C . GLU A 1 197 ? 13.868 0.124 -0.561 1.00 93.25 197 GLU A C 1
ATOM 1586 O O . GLU A 1 197 ? 13.525 0.845 0.379 1.00 93.25 197 GLU A O 1
ATOM 1591 N N . TYR A 1 198 ? 13.294 0.184 -1.763 1.00 91.31 198 TYR A N 1
ATOM 1592 C CA . TYR A 1 198 ? 12.184 1.080 -2.043 1.00 91.31 198 TYR A CA 1
ATOM 1593 C C . TYR A 1 198 ? 10.968 0.781 -1.156 1.00 91.31 198 TYR A C 1
ATOM 1595 O O . TYR A 1 198 ? 10.501 1.676 -0.451 1.00 91.31 198 TYR A O 1
ATOM 1603 N N . TRP A 1 199 ? 10.487 -0.467 -1.112 1.00 88.94 199 TRP A N 1
ATOM 1604 C CA . TRP A 1 199 ? 9.309 -0.801 -0.300 1.00 88.94 199 TRP A CA 1
ATOM 1605 C C . TRP A 1 199 ? 9.566 -0.629 1.197 1.00 88.94 199 TRP A C 1
ATOM 1607 O O . TRP A 1 199 ? 8.726 -0.075 1.901 1.00 88.94 199 TRP A O 1
ATOM 1617 N N . LEU A 1 200 ? 10.754 -1.003 1.686 1.00 89.94 200 LEU A N 1
ATOM 1618 C CA . LEU A 1 200 ? 11.144 -0.756 3.076 1.00 89.94 200 LEU A CA 1
ATOM 1619 C C . LEU A 1 200 ? 11.174 0.737 3.412 1.00 89.94 200 LEU A C 1
ATOM 1621 O O . LEU A 1 200 ? 10.781 1.114 4.515 1.00 89.94 200 LEU A O 1
ATOM 1625 N N . LYS A 1 201 ? 11.643 1.589 2.493 1.00 89.81 201 LYS A N 1
ATOM 1626 C CA . LYS A 1 201 ? 11.607 3.045 2.669 1.00 89.81 201 LYS A CA 1
ATOM 1627 C C . LYS A 1 201 ? 10.166 3.534 2.795 1.00 89.81 201 LYS A C 1
ATOM 1629 O O . LYS A 1 201 ? 9.887 4.293 3.718 1.00 89.81 201 LYS A O 1
ATOM 1634 N N . GLN A 1 202 ? 9.275 3.091 1.909 1.00 86.12 202 GLN A N 1
ATOM 1635 C CA . GLN A 1 202 ? 7.875 3.509 1.951 1.00 86.12 202 GLN A CA 1
ATOM 1636 C C . GLN A 1 202 ? 7.181 3.023 3.226 1.00 86.12 202 GLN A C 1
ATOM 1638 O O . GLN A 1 202 ? 6.608 3.823 3.955 1.00 86.12 202 GLN A O 1
ATOM 1643 N N . TRP A 1 203 ? 7.312 1.748 3.591 1.00 86.19 203 TRP A N 1
ATOM 1644 C CA . TRP A 1 203 ? 6.714 1.234 4.826 1.00 86.19 203 TRP A CA 1
ATOM 1645 C C . TRP A 1 203 ? 7.224 1.937 6.085 1.00 86.19 203 TRP A C 1
ATOM 1647 O O . TRP A 1 203 ? 6.432 2.215 6.978 1.00 86.19 203 TRP A O 1
ATOM 1657 N N . LYS A 1 204 ? 8.516 2.285 6.148 1.00 88.19 204 LYS A N 1
ATOM 1658 C CA . LYS A 1 204 ? 9.072 3.086 7.252 1.00 88.19 204 LYS A CA 1
ATOM 1659 C C . LYS A 1 204 ? 8.529 4.510 7.307 1.00 88.19 204 LYS A C 1
ATOM 1661 O O . LYS A 1 204 ? 8.553 5.104 8.373 1.00 88.19 204 LYS A O 1
ATOM 1666 N N . TYR A 1 205 ? 8.120 5.073 6.175 1.00 86.75 205 TYR A N 1
ATOM 1667 C CA . TYR A 1 205 ? 7.510 6.397 6.137 1.00 86.75 205 TYR A CA 1
ATOM 1668 C C . TYR A 1 205 ? 6.073 6.373 6.688 1.00 86.75 205 TYR A C 1
ATOM 1670 O O . TYR A 1 205 ? 5.677 7.310 7.375 1.00 86.75 205 TYR A O 1
ATOM 1678 N N . PHE A 1 206 ? 5.315 5.298 6.434 1.00 83.12 206 PHE A N 1
ATOM 1679 C CA . PHE A 1 206 ? 3.929 5.155 6.909 1.00 83.12 206 PHE A CA 1
ATOM 1680 C C . PHE A 1 206 ? 3.783 4.608 8.339 1.00 83.12 206 PHE A C 1
ATOM 1682 O O . PHE A 1 206 ? 2.726 4.798 8.940 1.00 83.12 206 PHE A O 1
ATOM 1689 N N . HIS A 1 207 ? 4.797 3.921 8.872 1.00 81.56 207 HIS A N 1
ATOM 1690 C CA . HIS A 1 207 ? 4.809 3.383 10.239 1.00 81.56 207 HIS A CA 1
ATOM 1691 C C . HIS A 1 207 ? 5.227 4.438 11.275 1.00 81.56 207 HIS A C 1
ATOM 1693 O O . HIS A 1 207 ? 4.603 4.482 12.362 1.00 81.56 207 HIS A O 1
#

Secondary structure (DSSP, 8-state):
------SS---HHHHHTHHHHHHHHIIIIIIHHTTPPPPPP--EEE---SS---HHHIIIIIHHHHH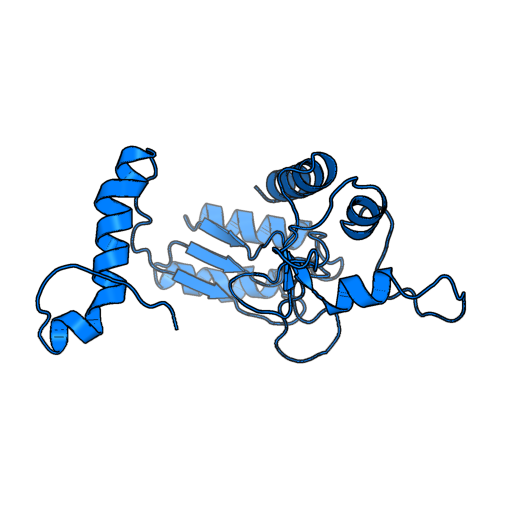HTT--EEEE---EEEEESTTS-SS-EEEEEEEEPTTT-HHHHHHHHHHHHHTT-EEEE---SEEEHHHHHHHTS-S-TTS---S--TTSHHHHHHH-SS-B-B-TTSSBPEETTEEEEEEB-TTSHHHHHHHHHHHHHH-

Solvent-accessible surface area (backbone atoms only — not comparable to full-atom values): 12182 Å² total; per-residue (Å²): 134,88,83,83,87,69,92,77,91,66,56,76,68,51,59,75,41,41,70,57,54,50,51,50,48,43,44,68,47,56,28,46,76,68,72,44,77,72,84,70,93,68,46,73,41,73,59,83,46,80,54,86,47,60,41,64,57,36,51,74,59,46,49,57,54,42,50,74,72,59,37,39,36,36,39,41,59,26,67,28,60,25,29,37,36,63,79,74,65,66,98,35,73,24,38,60,39,86,45,69,22,80,90,48,30,68,7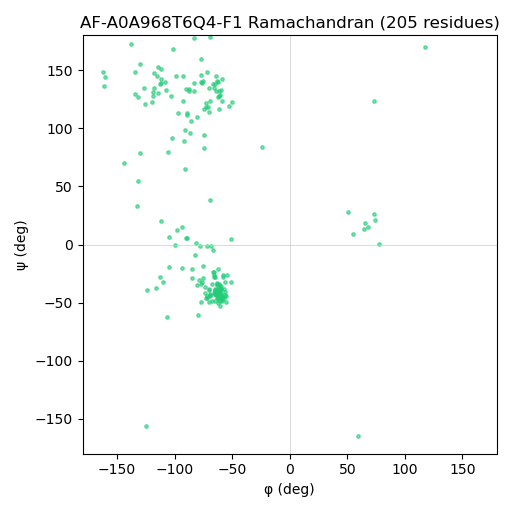0,38,51,50,51,31,54,51,52,36,50,74,69,67,27,46,80,43,70,65,78,79,77,40,33,28,47,63,58,56,55,61,75,66,59,76,87,54,92,86,62,83,83,85,67,79,48,80,96,30,53,60,48,42,47,76,70,36,93,49,43,50,36,61,42,98,85,69,44,77,25,53,32,94,89,41,80,60,24,36,27,47,21,66,83,30,64,60,53,32,51,50,53,52,51,45,52,63,71,79,106

pLDDT: mean 80.63, std 12.65, range [33.75, 96.44]

Nearest PDB structures (foldseek):
  5n6v-assembly1_A  TM=5.758E-01  e=1.310E-01  Neisseria polysaccharea
  2wpg-assembly1_A  TM=5.034E-01  e=6.113E-02  Xanthomonas campestris pv. campestris
  4flr-assembly1_A  TM=5.117E-01  e=1.229E-01  Neisseria polysaccharea
  5n7j-assembly1_A  TM=4.883E-01  e=1.083E-01  Neisseria polysaccharea
  5cb0-assembly1_A  TM=3.419E-01  e=5.912E+00  Escherichia coli K-12

Foldseek 3Di:
DDDDDDPDDDDPVCVVCVVVVVVVCCQVPVCVVVVHHDDDDFAEAEPDDLDADDLVCCLVPNLVVCLVVVGAEYEDEHQACFQHCLPVPPRDRFPWFRHGDVSSPPVSVVVSCVSCVVSNHHYDYDDDLWGFPVVVVLLPPPDDPPDDPSDDCPPTVSVLCVPWPQQADADPVRDFDAPPVDNRIGHTDCVTPSSVVRVVVSVVVVD

Mean predicted aligned error: 10.46 Å

Sequence (207 aa):
MEVLWIPGELDQVGRANLYNHVRELVHEELHRQAGLMRERITTYGIIEEWTEPDFDHYREKGLPKLLEAGVKNVFIPSQCQNDMNTWGLSNMCCNVDFKISETVGEDKLKKFCQAAKAGGVKIEMWGNTVISTTTERFMHRDGRKKGIEFLPFKGSIQEVIAKAESPFIRNASNAIEADHYTPRFCALNLRDKDIREYWLKQWKYFH

=== Feature glossary ===
Annotated list of the representations used here:

Nearest PDB structures. The Foldseek neighbor list gives the closest experimentally determined structures in the PDB, ranked by structural alignment. TM-score near 1 means near-identical fold; near 0.3 means only rough topology match. This is how one finds what a novel AlphaFold prediction most resembles in the solved-structure universe.

Foldseek 3Di. Foldseek's 3Di representation compresses backbone geometry into a per-residue letter drawn from a learned twenty-state alphabet. It captures the tertiary interaction pattern around each residue — which residues are packed against it in space, regardless of where they are in sequence.

Radius of gyration, Cα contacts, bounding box. Radius of gyration (Rg) is the root-mean-square distance of Cα atoms from their centroid — a single number for overall size and compactness. A globular domain of N residues has Rg ≈ 2.2·N^0.38 Å; an extended or disordered chain has a much larger Rg. The Cα contact count is the number of residue pairs whose Cα atoms are within 8 Å and are more than four positions apart in sequence — a standard proxy for tertiary packing density. The bounding box is the smallest axis-aligned box enclosing all Cα atoms.

InterPro / GO / CATH / organism. The annotation block draws on four external resources. InterPro: which protein families and domains the sequence belongs to. GO: standardized terms for what the protein does, what process it participates in, and where in the cell it acts. CATH: which structural fold it has in the CATH hierarchy. Organism: the species of origin.

mmCIF coordinates. The mmCIF block holds the 3D Cartesian coordinates of each backbone atom (N, Cα, C, O) in ångströms. mmCIF is the PDB's canonical archive format — a tagged-loop text representation of the atomic model.

pLDDT. pLDDT is the predicted lDDT-Cα score: AlphaFold's confidence that the local environment of each residue (all inter-atomic distances within 15 Å) is correctly placed. It is a per-residue number between 0 and 100, with higher meaning more reliable.

Backbone torsions (φ/ψ). φ (phi) and ψ (psi) are the two rotatable backbone dihedrals per residue: φ is the C(i-1)–N–Cα–C torsion, ψ is the N–Cα–C–N(i+1) torsion, both in degrees on (−180°, 180°]. α-helical residues cluster near (−60°, −45°); β-strand residues near (−120°, +130°). A Ramachandran plot is simply a scatter of (φ, ψ) for every residue.

B-factor. For experimental (PDB) structures, the B-factor (temperature factor) quantifies the positional spread of each atom in the crystal — a combination of thermal vibration and static disorder — in units of Å². High B-factors mark flexible loops or poorly resolved regions; low B-factors mark the rigid, well-ordered core.

Secondary structure (3-state, P-SEA). SS3 is a coarse helix/strand/coil call (letters a/b/c) made by the P-SEA algorithm from inter-Cα distances and dihedrals. It is less detailed than DSSP but needs only Cα positions.

Predicted aligned error. Predicted aligned error is AlphaFold's pairwise confidence. Unlike pLDDT (per-residue), PAE is per-residue-pair and captures whether two parts of the structure are correctly placed relative to each other. Units are ångströms of expected positional error.

Solvent-accessible surface area. Solvent-accessible surface area (SASA) is the area in Å² traced out by the centre of a 1.4 Å probe sphere (a water molecule) rolled over the protein's van der Waals surface (Shrake–Rupley / Lee–Richards construction). Buried residues have near-zero SASA; fully exposed residues can exceed 200 Å². The total SASA scales roughly with the number of surface residues.

Secondary structure (8-state, DSSP). The SS8 string is DSSP's per-residue secondary-structure call. α-helix (H) means an i→i+4 H-bond ladder; β-strand (E) means the residue participates in a β-sheet; 3₁₀ (G) and π (I) are tighter and wider helices; T/S are turns/bends; '-' is loop.

Rendered structure images. Structure images are PyMOL renders from six orthogonal camera directions. Cartoon representation draws helices as coils and strands as arrows; sticks shows the backbone as bonds; surface shows the solvent-excluded envelope. Rainbow coloring maps sequence position to hue (blue→red, N→C); chain coloring assigns a distinct color per polypeptide.

Sequence. The amino-acid sequence is the protein's primary structure: the linear order of residues from the N-terminus to the C-terminus, written in one-letter code. Everything else here — the 3D coordinates, the secondary structure, the domain annotations — is ultimately a consequence of this string.

Contact-map, Ramachandran, and PAE plots. Three diagnostic plots accompany the record. The Cα contact map visualizes the tertiary structure as a 2D adjacency matrix (8 Å cutoff, sequence-local contacts suppressed). The Ramachandran plot shows the distribution of backbone (φ, ψ) torsions, with points in the α and β basins reflecting secondary structure content. The PAE plot shows AlphaFold's inter-residue confidence as a color matrix.